Protein AF-A0A7Y8JFS3-F1 (afdb_monomer)

pLDDT: mean 91.04, std 10.35, range [47.12, 98.62]

Mean predicted aligned error: 4.92 Å

Foldseek 3Di:
DDLFFAAQVRHQDAQADPQVVLVVVVVVQVPAAEDADELQLLLLVLCQNLRLVPPDQKADAPQQQLCLLQECAGPVRRRHNEHGWDWDAPVSLVVDDQQGKYFYAYPVRHTFKIWRWHHKAWDPPVSSQVSLVNYQFNDDYDDDHRIITTIGGIRTSHRDDDPPPVVQAAGLVRLSVVCVVLVFNAEEEEADQAQDDPVNVVVQVVVCVVVVGAYEYEYEQADDCVGCVVSVVRVVSVVVCVVVDDPSRYDHHYRNHHDGALGPSVQLSVLSSCSSSRHQEYDDWQDDDPVNPDDTPCSNVVSRPPDDVVVSCVSSNHD

Structure (mmCIF, N/CA/C/O backbone):
data_AF-A0A7Y8JFS3-F1
#
_entry.id   AF-A0A7Y8JFS3-F1
#
loop_
_atom_site.group_PDB
_atom_site.id
_atom_site.type_symbol
_atom_site.label_atom_id
_atom_site.label_alt_id
_atom_site.label_comp_id
_atom_site.label_asym_id
_atom_site.label_entity_id
_atom_site.label_seq_id
_atom_site.pdbx_PDB_ins_code
_atom_site.Cartn_x
_atom_site.Cartn_y
_atom_site.Cartn_z
_atom_site.occupancy
_atom_site.B_iso_or_equiv
_atom_site.auth_seq_id
_atom_site.auth_comp_id
_atom_site.auth_asym_id
_atom_site.auth_atom_id
_atom_site.pdbx_PDB_model_num
ATOM 1 N N . MET A 1 1 ? -0.484 -19.933 -16.535 1.00 47.12 1 MET A N 1
ATOM 2 C CA . MET A 1 1 ? -0.611 -18.589 -17.134 1.00 47.12 1 MET A CA 1
ATOM 3 C C . MET A 1 1 ? 0.076 -17.540 -16.250 1.00 47.12 1 MET A C 1
ATOM 5 O O . MET A 1 1 ? -0.383 -16.413 -16.216 1.00 47.12 1 MET A O 1
ATOM 9 N N . ASP A 1 2 ? 1.180 -17.873 -15.566 1.00 67.19 2 ASP A N 1
ATOM 10 C CA . ASP A 1 2 ? 1.727 -17.003 -14.513 1.00 67.19 2 ASP A CA 1
ATOM 11 C C . ASP A 1 2 ? 3.237 -16.814 -14.703 1.00 67.19 2 ASP A C 1
ATOM 13 O O . ASP A 1 2 ? 4.061 -17.506 -14.118 1.00 67.19 2 ASP A O 1
ATOM 17 N N . HIS A 1 3 ? 3.594 -15.951 -15.657 1.00 88.19 3 HIS A N 1
ATOM 18 C CA . HIS A 1 3 ? 4.988 -15.575 -15.933 1.00 88.19 3 HIS A CA 1
ATOM 19 C C . HIS A 1 3 ? 5.379 -14.246 -15.273 1.00 88.19 3 HIS A C 1
ATOM 21 O O . HIS A 1 3 ? 6.502 -13.780 -15.455 1.00 88.19 3 HIS A O 1
ATOM 27 N N . LEU A 1 4 ? 4.440 -13.626 -14.555 1.00 93.81 4 LEU A N 1
ATOM 28 C CA . LEU A 1 4 ? 4.686 -12.452 -13.732 1.00 93.81 4 LEU A CA 1
ATOM 29 C C . LEU A 1 4 ? 5.224 -12.885 -12.372 1.00 93.81 4 LEU A C 1
ATOM 31 O O . LEU A 1 4 ? 5.019 -14.013 -11.927 1.00 93.81 4 LEU A O 1
ATOM 35 N N . ILE A 1 5 ? 5.881 -11.957 -11.685 1.00 95.50 5 ILE A N 1
ATOM 36 C CA . ILE A 1 5 ? 6.328 -12.186 -10.316 1.00 95.50 5 ILE A CA 1
ATOM 37 C C . ILE A 1 5 ? 5.142 -12.511 -9.399 1.00 95.50 5 ILE A C 1
ATOM 39 O O . ILE A 1 5 ? 4.085 -11.874 -9.482 1.00 95.50 5 ILE A O 1
ATOM 43 N N . ALA A 1 6 ? 5.318 -13.482 -8.502 1.00 96.38 6 ALA A N 1
ATOM 44 C CA . ALA A 1 6 ? 4.312 -13.797 -7.495 1.00 96.38 6 ALA A CA 1
ATOM 45 C C . ALA A 1 6 ? 4.093 -12.586 -6.562 1.00 96.38 6 ALA A C 1
ATOM 47 O O . ALA A 1 6 ? 5.080 -11.943 -6.181 1.00 96.38 6 ALA A O 1
ATOM 48 N N . PRO A 1 7 ? 2.844 -12.272 -6.172 1.00 97.25 7 PRO A N 1
ATOM 49 C CA . PRO A 1 7 ? 2.547 -11.251 -5.168 1.00 97.25 7 PRO A CA 1
ATOM 50 C C . PRO A 1 7 ? 3.318 -11.471 -3.860 1.00 97.25 7 PRO A C 1
ATOM 52 O O . PRO A 1 7 ? 3.798 -12.575 -3.575 1.00 97.25 7 PRO A O 1
ATOM 55 N N . HIS A 1 8 ? 3.453 -10.417 -3.062 1.00 97.25 8 HIS A N 1
ATOM 56 C CA . HIS A 1 8 ? 4.051 -10.513 -1.734 1.00 97.25 8 HIS A CA 1
ATOM 57 C C . HIS A 1 8 ? 3.193 -11.415 -0.836 1.00 97.25 8 HIS A C 1
ATOM 59 O O . HIS A 1 8 ? 1.966 -11.356 -0.876 1.00 97.25 8 HIS A O 1
ATOM 65 N N . GLY A 1 9 ? 3.831 -12.325 -0.098 1.00 94.44 9 GLY A N 1
ATOM 66 C CA . GLY A 1 9 ? 3.139 -13.419 0.603 1.00 94.44 9 GLY A CA 1
ATOM 67 C C . GLY A 1 9 ? 2.624 -14.556 -0.301 1.00 94.44 9 GLY A C 1
ATOM 68 O O . GLY A 1 9 ? 1.960 -15.470 0.174 1.00 94.44 9 GLY A O 1
ATOM 69 N N . GLY A 1 10 ? 2.941 -14.539 -1.601 1.00 94.50 10 GLY A N 1
ATOM 70 C CA . GLY A 1 10 ? 2.718 -15.651 -2.535 1.00 94.50 10 GLY A CA 1
ATOM 71 C C . GLY A 1 10 ? 1.387 -15.624 -3.290 1.00 94.50 10 GLY A C 1
ATOM 72 O O . GLY A 1 10 ? 1.300 -16.207 -4.370 1.00 94.50 10 GLY A O 1
ATOM 73 N N . LYS A 1 11 ? 0.371 -14.913 -2.789 1.00 95.75 11 LYS A N 1
ATOM 74 C CA . LYS A 1 11 ? -0.938 -14.774 -3.441 1.00 95.75 11 LYS A CA 1
ATOM 75 C C . LYS A 1 11 ? -1.462 -13.348 -3.296 1.00 95.75 11 LYS A C 1
ATOM 77 O O . LYS A 1 11 ? -1.283 -12.725 -2.257 1.00 95.75 11 LYS A O 1
ATOM 82 N N . LEU A 1 12 ? -2.128 -12.855 -4.340 1.00 97.38 12 LEU A N 1
ATOM 83 C CA . LEU A 1 12 ? -2.826 -11.575 -4.292 1.00 97.38 12 LEU A CA 1
ATOM 84 C C . LEU A 1 12 ? -4.081 -11.729 -3.425 1.00 97.38 12 LEU A C 1
ATOM 86 O O . LEU A 1 12 ? -4.896 -12.624 -3.662 1.00 97.38 12 LEU A O 1
ATOM 90 N N . VAL A 1 13 ? -4.212 -10.867 -2.427 1.00 97.88 13 VAL A N 1
ATOM 91 C CA . VAL A 1 13 ? -5.346 -10.817 -1.509 1.00 97.88 13 VAL A CA 1
ATOM 92 C C . VAL A 1 13 ? -6.311 -9.747 -2.004 1.00 97.88 13 VAL A C 1
ATOM 94 O O . VAL A 1 13 ? -6.129 -8.571 -1.728 1.00 97.88 13 VAL A O 1
ATOM 97 N N . ASP A 1 14 ? -7.313 -10.159 -2.774 1.00 96.00 14 ASP A N 1
ATOM 98 C CA . ASP A 1 14 ? -8.448 -9.309 -3.141 1.00 96.00 14 ASP A CA 1
ATOM 99 C C . ASP A 1 14 ? -9.533 -9.465 -2.070 1.00 96.00 14 ASP A C 1
ATOM 101 O O . ASP A 1 14 ? -9.962 -10.589 -1.788 1.00 96.00 14 ASP A O 1
ATOM 105 N N . LEU A 1 15 ? -9.916 -8.359 -1.431 1.00 98.00 15 LEU A N 1
ATOM 106 C CA . LEU A 1 15 ? -10.899 -8.355 -0.343 1.00 98.00 15 LEU A CA 1
ATOM 107 C C . LEU A 1 15 ? -12.297 -7.963 -0.816 1.00 98.00 15 LEU A C 1
ATOM 109 O O . LEU A 1 15 ? -13.210 -7.926 0.010 1.00 98.00 15 LEU A O 1
ATOM 113 N N . ILE A 1 16 ? -12.488 -7.673 -2.107 1.00 97.81 16 ILE A N 1
ATOM 114 C CA . ILE A 1 16 ? -13.824 -7.439 -2.648 1.00 97.81 16 ILE A CA 1
ATOM 115 C C . ILE A 1 16 ? -14.608 -8.748 -2.616 1.00 97.81 16 ILE A C 1
ATOM 117 O O . ILE A 1 16 ? -14.240 -9.750 -3.235 1.00 97.81 16 ILE A O 1
ATOM 121 N N . VAL A 1 17 ? -15.715 -8.737 -1.878 1.00 97.81 17 VAL A N 1
ATOM 122 C CA . VAL A 1 17 ? -16.577 -9.908 -1.749 1.00 97.81 17 VAL A CA 1
ATOM 123 C C . VAL A 1 17 ? -17.487 -10.060 -2.976 1.00 97.81 17 VAL A C 1
ATOM 125 O O . VAL A 1 17 ? -17.794 -9.079 -3.659 1.00 97.81 17 VAL A O 1
ATOM 128 N N . PRO A 1 18 ? -17.977 -11.280 -3.261 1.00 97.38 18 PRO A N 1
ATOM 129 C CA . PRO A 1 18 ? -18.997 -11.500 -4.282 1.00 97.38 18 PRO A CA 1
ATOM 130 C C . PRO A 1 18 ? -20.262 -10.654 -4.062 1.00 97.38 18 PRO A C 1
ATOM 132 O O . PRO A 1 18 ? -20.616 -10.316 -2.931 1.00 97.38 18 PRO A O 1
ATOM 135 N N . ALA A 1 19 ? -20.973 -10.335 -5.147 1.00 96.56 19 ALA A N 1
ATOM 136 C CA . ALA A 1 19 ? -22.099 -9.396 -5.125 1.00 96.56 19 ALA A CA 1
ATOM 137 C C . ALA A 1 19 ? -23.230 -9.794 -4.154 1.00 96.56 19 ALA A C 1
ATOM 139 O O . ALA A 1 19 ? -23.823 -8.935 -3.509 1.00 96.56 19 ALA A O 1
ATOM 140 N N . ASP A 1 20 ? -23.513 -11.086 -4.004 1.00 97.44 20 ASP A N 1
ATOM 141 C CA . ASP A 1 20 ? -24.497 -11.611 -3.054 1.00 97.44 20 ASP A CA 1
ATOM 142 C C . ASP A 1 20 ? -24.085 -11.370 -1.592 1.00 97.44 20 ASP A C 1
ATOM 144 O O . ASP A 1 20 ? -24.908 -10.936 -0.779 1.00 97.44 20 ASP A O 1
ATOM 148 N N . ARG A 1 21 ? -22.800 -11.566 -1.262 1.00 97.62 21 ARG A N 1
ATOM 149 C CA . ARG A 1 21 ? -22.251 -11.228 0.060 1.00 97.62 21 ARG A CA 1
ATOM 150 C C . ARG A 1 21 ? -22.245 -9.718 0.291 1.00 97.62 21 ARG A C 1
ATOM 152 O O . ARG A 1 21 ? -22.604 -9.285 1.383 1.00 97.62 21 ARG A O 1
ATOM 159 N N . ALA A 1 22 ? -21.909 -8.924 -0.725 1.00 97.31 22 ALA A N 1
ATOM 160 C CA . ALA A 1 22 ? -21.922 -7.464 -0.648 1.00 97.31 22 ALA A CA 1
ATOM 161 C C . ALA A 1 22 ? -23.326 -6.929 -0.306 1.00 97.31 22 ALA A C 1
ATOM 163 O O . ALA A 1 22 ? -23.472 -6.096 0.586 1.00 97.31 22 ALA A O 1
ATOM 164 N N . GLU A 1 23 ? -24.376 -7.450 -0.949 1.00 97.00 23 GLU A N 1
ATOM 165 C CA . GLU A 1 23 ? -25.763 -7.075 -0.643 1.00 97.00 23 GLU A CA 1
ATOM 166 C C . GLU A 1 23 ? -26.206 -7.512 0.762 1.00 97.00 23 GLU A C 1
ATOM 168 O O . GLU A 1 23 ? -26.949 -6.788 1.430 1.00 97.00 23 GLU A O 1
ATOM 173 N N . ALA A 1 24 ? -25.738 -8.665 1.248 1.00 97.19 24 ALA A N 1
ATOM 174 C CA . ALA A 1 24 ? -25.985 -9.087 2.626 1.00 97.19 24 ALA A CA 1
ATOM 175 C C . ALA A 1 24 ? -25.322 -8.139 3.641 1.00 97.19 24 ALA A C 1
ATOM 177 O O . ALA A 1 24 ? -25.978 -7.711 4.590 1.00 97.19 24 ALA A O 1
ATOM 178 N N . LEU A 1 25 ? -24.065 -7.749 3.404 1.00 96.94 25 LEU A N 1
ATOM 179 C CA . LEU A 1 25 ? -23.335 -6.806 4.257 1.00 96.94 25 LEU A CA 1
ATOM 180 C C . LEU A 1 25 ? -23.993 -5.423 4.290 1.00 96.94 25 LEU A C 1
ATOM 182 O O . LEU A 1 25 ? -24.098 -4.828 5.359 1.00 96.94 25 LEU A O 1
ATOM 186 N N . LYS A 1 26 ? -24.499 -4.928 3.153 1.00 95.81 26 LYS A N 1
ATOM 187 C CA . LYS A 1 26 ? -25.249 -3.659 3.101 1.00 95.81 26 LYS A CA 1
ATOM 188 C C . LYS A 1 26 ? -26.508 -3.690 3.966 1.00 95.81 26 LYS A C 1
ATOM 190 O O . LYS A 1 26 ? -26.831 -2.685 4.590 1.00 95.81 26 LYS A O 1
ATOM 195 N N . LYS A 1 27 ? -27.217 -4.825 4.004 1.00 95.81 27 LYS A N 1
ATOM 196 C CA . LYS A 1 27 ? -28.405 -5.002 4.854 1.00 95.81 27 LYS A CA 1
ATOM 197 C C . LYS A 1 27 ? -28.039 -5.074 6.333 1.00 95.81 27 LYS A C 1
ATOM 199 O O . LYS A 1 27 ? -28.708 -4.461 7.151 1.00 95.81 27 LYS A O 1
ATOM 204 N N . GLU A 1 28 ? -26.973 -5.794 6.664 1.00 94.69 28 GLU A N 1
ATOM 205 C CA . GLU A 1 28 ? -26.469 -5.898 8.036 1.00 94.69 28 GLU A CA 1
ATOM 206 C C . GLU A 1 28 ? -26.011 -4.536 8.581 1.00 94.69 28 GLU A C 1
ATOM 208 O O . GLU A 1 28 ? -26.281 -4.190 9.726 1.00 94.69 28 GLU A O 1
ATOM 213 N N . ALA A 1 29 ? -25.388 -3.717 7.732 1.00 94.06 29 ALA A N 1
ATOM 214 C CA . ALA A 1 29 ? -24.856 -2.407 8.090 1.00 94.06 29 ALA A CA 1
ATOM 215 C C . ALA A 1 29 ? -25.900 -1.351 8.500 1.00 94.06 29 ALA A C 1
ATOM 217 O O . ALA A 1 29 ? -25.497 -0.275 8.943 1.00 94.06 29 ALA A O 1
ATOM 218 N N . PHE A 1 30 ? -27.207 -1.598 8.336 1.00 91.44 30 PHE A N 1
ATOM 219 C CA . PHE A 1 30 ? -28.245 -0.665 8.801 1.00 91.44 30 PHE A CA 1
ATOM 220 C C . PHE A 1 30 ? -28.317 -0.578 10.328 1.00 91.44 30 PHE A C 1
ATOM 222 O O . PHE A 1 30 ? -28.587 0.500 10.853 1.00 91.44 30 PHE A O 1
ATOM 229 N N . ASP A 1 31 ? -28.033 -1.683 11.018 1.00 91.56 31 ASP A N 1
ATOM 230 C CA . ASP A 1 31 ? -28.144 -1.788 12.477 1.00 91.56 31 ASP A CA 1
ATOM 231 C C . ASP A 1 31 ? -26.778 -1.708 13.184 1.00 91.56 31 ASP A C 1
ATOM 233 O O . ASP A 1 31 ? -26.686 -1.876 14.401 1.00 91.56 31 ASP A O 1
ATOM 237 N N . LEU A 1 32 ? -25.702 -1.464 12.427 1.00 93.06 32 LEU A N 1
ATOM 238 C CA . LEU A 1 32 ? -24.327 -1.449 12.922 1.00 93.06 32 LEU A CA 1
ATOM 239 C C . LEU A 1 32 ? -23.766 -0.026 13.039 1.00 93.06 32 LEU A C 1
ATOM 241 O O . LEU A 1 32 ? -24.143 0.862 12.267 1.00 93.06 32 LEU A O 1
ATOM 245 N N . PRO A 1 33 ? -22.812 0.206 13.963 1.00 92.94 33 PRO A N 1
ATOM 246 C CA . PRO A 1 33 ? -22.049 1.445 13.978 1.00 92.94 33 PRO A CA 1
ATOM 247 C C . PRO A 1 33 ? -21.291 1.632 12.658 1.00 92.94 33 PRO A C 1
ATOM 249 O O . PRO A 1 33 ? -20.901 0.671 11.988 1.00 92.94 33 PRO A O 1
ATOM 252 N N . SER A 1 34 ? -21.043 2.891 12.297 1.00 94.38 34 SER A N 1
ATOM 253 C CA . SER A 1 34 ? -20.296 3.228 11.088 1.00 94.38 34 SER A CA 1
ATOM 254 C C . SER A 1 34 ? -19.215 4.267 11.335 1.00 94.38 34 SER A C 1
ATOM 256 O O . SER A 1 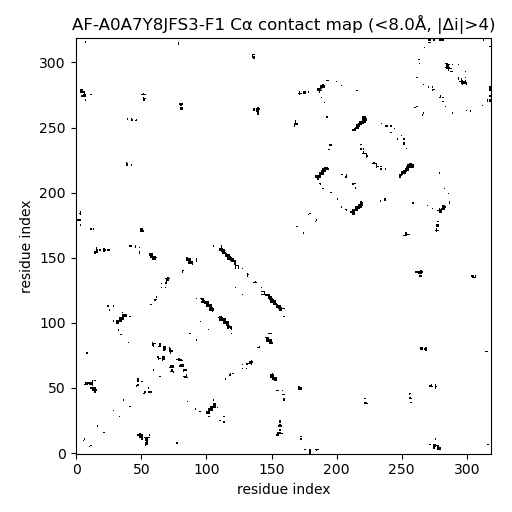34 ? -19.413 5.213 12.098 1.00 94.38 34 SER A O 1
ATOM 258 N N . ILE A 1 35 ? -18.108 4.130 10.611 1.00 96.12 35 ILE A N 1
ATOM 259 C CA . ILE A 1 35 ? -17.043 5.127 10.527 1.00 96.12 35 ILE A CA 1
ATOM 260 C C . ILE A 1 35 ? -17.101 5.757 9.136 1.00 96.12 35 ILE A C 1
ATOM 262 O O . ILE A 1 35 ? -17.010 5.055 8.128 1.00 96.12 35 ILE A O 1
ATOM 266 N N . SER A 1 36 ? -17.228 7.082 9.090 1.00 95.25 36 SER A N 1
ATOM 267 C CA . SER A 1 36 ? -16.995 7.863 7.874 1.00 95.25 36 SER A CA 1
ATOM 268 C C . SER A 1 36 ? -15.500 8.106 7.718 1.00 95.25 36 SER A C 1
ATOM 270 O O . SER A 1 36 ? -14.874 8.686 8.606 1.00 95.25 36 SER A O 1
ATOM 272 N N . LEU A 1 37 ? -14.952 7.640 6.604 1.00 95.31 37 LEU A N 1
ATOM 273 C CA . LEU A 1 37 ? -13.552 7.769 6.242 1.00 95.31 37 LEU A CA 1
ATOM 274 C C . LEU A 1 37 ? -13.293 9.128 5.600 1.00 95.31 37 LEU A C 1
ATOM 276 O O . LEU A 1 37 ? -14.092 9.613 4.794 1.00 95.31 37 LEU A O 1
ATOM 280 N N . ASP A 1 38 ? -12.141 9.713 5.911 1.00 92.19 38 ASP A N 1
ATOM 281 C CA . ASP A 1 38 ? -11.608 10.794 5.088 1.00 92.19 38 ASP A CA 1
ATOM 282 C C . ASP A 1 38 ? -11.036 10.258 3.758 1.00 92.19 38 ASP A C 1
ATOM 284 O O . ASP A 1 38 ? -10.933 9.050 3.520 1.00 92.19 38 ASP A O 1
ATOM 288 N N . TRP A 1 39 ? -10.655 11.169 2.862 1.00 90.31 39 TRP A N 1
ATOM 289 C CA . TRP A 1 39 ? -10.153 10.808 1.536 1.00 90.31 39 TRP A CA 1
ATOM 290 C C . TRP A 1 39 ? -8.825 10.029 1.574 1.00 90.31 39 TRP A C 1
ATOM 292 O O . TRP A 1 39 ? -8.569 9.226 0.677 1.00 90.31 39 TRP A O 1
ATOM 302 N N . GLN A 1 40 ? -7.978 10.236 2.592 1.00 91.19 40 GLN A N 1
ATOM 303 C CA . GLN A 1 40 ? -6.721 9.494 2.744 1.00 91.19 40 GLN A CA 1
ATOM 304 C C . GLN A 1 40 ? -7.019 8.062 3.171 1.00 91.19 40 GLN A C 1
ATOM 306 O O . GLN A 1 40 ? -6.518 7.114 2.569 1.00 91.19 40 GLN A O 1
ATOM 311 N N . GLN A 1 41 ? -7.884 7.907 4.170 1.00 94.75 41 GLN A N 1
ATOM 312 C CA . GLN A 1 41 ? -8.325 6.616 4.677 1.00 94.75 41 GLN A CA 1
ATOM 313 C C . GLN A 1 41 ? -9.068 5.807 3.612 1.00 94.75 41 GLN A C 1
ATOM 315 O O . GLN A 1 41 ? -8.849 4.601 3.512 1.00 94.75 41 GLN A O 1
ATOM 320 N N . ALA A 1 42 ? -9.889 6.457 2.782 1.00 94.94 42 ALA A N 1
ATOM 321 C CA . ALA A 1 42 ? -10.558 5.817 1.653 1.00 94.94 42 ALA A CA 1
ATOM 322 C C . ALA A 1 42 ? -9.559 5.305 0.59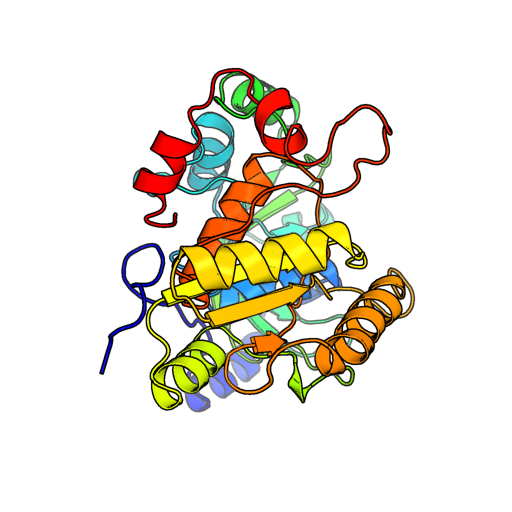9 1.00 94.94 42 ALA A C 1
ATOM 324 O O . ALA A 1 42 ? -9.692 4.173 0.137 1.00 94.94 42 ALA A O 1
ATOM 325 N N . GLY A 1 43 ? -8.523 6.086 0.263 1.00 94.69 43 GLY A N 1
ATOM 326 C CA . GLY A 1 43 ? -7.461 5.645 -0.651 1.00 94.69 43 GLY A CA 1
ATOM 327 C C . GLY A 1 43 ? -6.628 4.486 -0.087 1.00 94.69 43 GLY A C 1
ATOM 328 O O . GLY A 1 43 ? -6.287 3.548 -0.807 1.00 94.69 43 GLY A O 1
ATOM 329 N N . GLU A 1 44 ? -6.337 4.500 1.215 1.00 95.62 44 GLU A N 1
ATOM 330 C CA . GLU A 1 44 ? -5.669 3.384 1.900 1.00 95.62 44 GLU A CA 1
ATOM 331 C C . GLU A 1 44 ? -6.549 2.125 1.943 1.00 95.62 44 GLU A C 1
ATOM 333 O O . GLU A 1 44 ? -6.054 1.018 1.715 1.00 95.62 44 GLU A O 1
ATOM 338 N N . LEU A 1 45 ? -7.859 2.282 2.171 1.00 97.62 45 LEU A N 1
ATOM 339 C CA . LEU A 1 45 ? -8.822 1.184 2.093 1.00 97.62 45 LEU A CA 1
ATOM 340 C C . LEU A 1 45 ? -8.878 0.601 0.675 1.00 97.62 45 LEU A C 1
ATOM 342 O O . LEU A 1 45 ? -8.907 -0.615 0.524 1.00 97.62 45 LEU A O 1
ATOM 346 N N . GLU A 1 46 ? -8.841 1.433 -0.366 1.00 97.19 46 GLU A N 1
ATOM 347 C CA . GLU A 1 46 ? -8.803 0.979 -1.762 1.00 97.19 46 GLU A CA 1
ATOM 348 C C . GLU A 1 46 ? -7.551 0.146 -2.065 1.00 97.19 46 GLU A C 1
ATOM 350 O O . GLU A 1 46 ? -7.645 -0.925 -2.670 1.00 97.19 46 GLU A O 1
ATOM 355 N N . MET A 1 47 ? -6.381 0.586 -1.589 1.00 97.62 47 MET A N 1
ATOM 356 C CA . MET A 1 47 ? -5.131 -0.173 -1.716 1.00 97.62 47 MET A CA 1
ATOM 357 C C . MET A 1 47 ? -5.204 -1.530 -1.011 1.00 97.62 47 MET A C 1
ATOM 359 O O . MET A 1 47 ? -4.707 -2.533 -1.535 1.00 97.62 47 MET A O 1
ATOM 363 N N . LEU A 1 48 ? -5.829 -1.570 0.166 1.00 97.94 48 LEU A N 1
ATOM 364 C CA . LEU A 1 48 ? -6.027 -2.793 0.930 1.00 97.94 48 LEU A CA 1
ATOM 365 C C . LEU A 1 48 ? -7.008 -3.738 0.222 1.00 97.94 48 LEU A C 1
ATOM 367 O O . LEU A 1 48 ? -6.674 -4.896 -0.013 1.00 97.94 48 LEU A O 1
ATOM 371 N N . MET A 1 49 ? -8.178 -3.234 -0.180 1.00 98.06 49 MET A N 1
ATOM 372 C CA . MET A 1 49 ? -9.223 -4.035 -0.818 1.00 98.06 49 MET A CA 1
ATOM 373 C C . MET A 1 49 ? -8.793 -4.587 -2.175 1.00 98.06 49 MET A C 1
ATOM 375 O O . MET A 1 49 ? -9.068 -5.745 -2.469 1.00 98.06 49 MET A O 1
ATOM 379 N N . GLY A 1 50 ? -8.080 -3.793 -2.981 1.00 96.81 50 GLY A N 1
ATOM 380 C CA . GLY A 1 50 ? -7.587 -4.213 -4.297 1.00 96.81 50 GLY A CA 1
ATOM 381 C C . GLY A 1 50 ? -6.362 -5.133 -4.251 1.00 96.81 50 G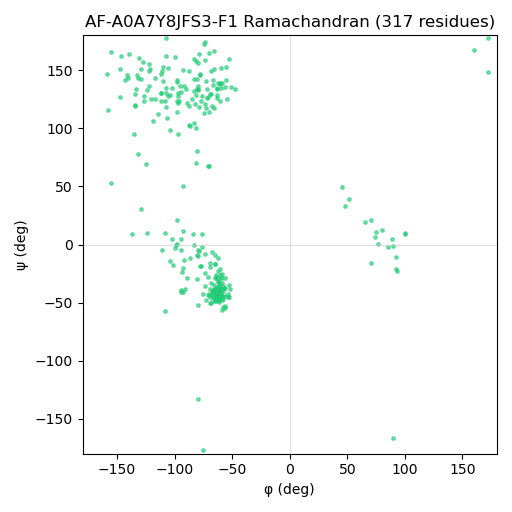LY A C 1
ATOM 382 O O . GLY A 1 50 ? -5.868 -5.552 -5.300 1.00 96.81 50 GLY A O 1
ATOM 383 N N . GLY A 1 51 ? -5.831 -5.423 -3.060 1.00 97.88 51 GLY A N 1
ATOM 384 C CA . GLY A 1 51 ? -4.685 -6.308 -2.864 1.00 97.88 51 GLY A CA 1
ATOM 385 C C . GLY A 1 51 ? -3.323 -5.678 -3.125 1.00 97.88 51 GLY A C 1
ATOM 386 O O . GLY A 1 51 ? -2.316 -6.393 -3.166 1.00 97.88 51 GLY A O 1
ATOM 387 N N . ALA A 1 52 ? -3.242 -4.351 -3.252 1.00 97.88 52 ALA A N 1
ATOM 388 C CA . ALA A 1 52 ? -1.963 -3.653 -3.374 1.00 97.88 52 ALA A CA 1
ATOM 389 C C . ALA A 1 52 ? -1.116 -3.821 -2.104 1.00 97.88 52 ALA A C 1
ATOM 391 O O . ALA A 1 52 ? 0.113 -3.835 -2.182 1.00 97.88 52 ALA A O 1
ATOM 392 N N . TYR A 1 53 ? -1.773 -4.042 -0.962 1.00 98.31 53 TYR A N 1
ATOM 393 C CA . TYR A 1 53 ? -1.152 -4.357 0.322 1.00 98.31 53 TYR A CA 1
ATOM 394 C C . TYR A 1 53 ? -1.119 -5.848 0.676 1.00 98.31 53 TYR A C 1
ATOM 396 O O . TYR A 1 53 ? -0.943 -6.190 1.841 1.00 98.31 53 TYR A O 1
ATOM 404 N N . SER A 1 54 ? -1.224 -6.754 -0.302 1.00 98.25 54 SER A N 1
ATOM 405 C CA . SER A 1 54 ? -1.002 -8.186 -0.040 1.00 98.25 54 SER A CA 1
ATOM 406 C C . SER A 1 54 ? 0.335 -8.398 0.696 1.00 98.25 54 SER A C 1
ATOM 408 O O . SER A 1 54 ? 1.333 -7.777 0.307 1.00 98.25 54 SER A O 1
ATOM 410 N N . PRO A 1 55 ? 0.379 -9.241 1.747 1.00 97.62 55 PRO A N 1
ATOM 411 C CA . PRO A 1 55 ? -0.638 -10.226 2.142 1.00 97.62 55 PRO A CA 1
ATOM 412 C C . PRO A 1 55 ? -1.680 -9.746 3.167 1.00 97.62 55 PRO A C 1
ATOM 414 O O . PRO A 1 55 ? -2.396 -10.576 3.724 1.00 97.62 55 PRO A O 1
ATOM 417 N N . LEU A 1 56 ? -1.769 -8.446 3.456 1.00 98.50 56 LEU A N 1
ATOM 418 C CA . LEU A 1 56 ? -2.708 -7.951 4.460 1.00 98.50 56 LEU A CA 1
ATOM 419 C C . LEU A 1 56 ? -4.160 -8.271 4.084 1.00 98.50 56 LEU A C 1
ATOM 421 O O . LEU A 1 56 ? -4.571 -8.100 2.940 1.00 98.50 56 LEU A O 1
ATOM 425 N N . THR A 1 57 ? -4.943 -8.694 5.078 1.00 98.06 57 THR A N 1
ATOM 426 C CA . THR A 1 57 ? -6.383 -8.981 4.939 1.00 98.06 57 THR A CA 1
ATOM 427 C C . THR A 1 57 ? -7.266 -7.940 5.632 1.00 98.06 57 THR A C 1
ATOM 429 O O . THR A 1 57 ? -8.449 -8.177 5.875 1.00 98.06 57 THR A O 1
ATOM 432 N N . GLY A 1 58 ? -6.674 -6.838 6.083 1.00 98.25 58 GLY A N 1
ATOM 433 C CA . GLY A 1 58 ? -7.287 -5.935 7.042 1.00 98.25 58 GLY A CA 1
ATOM 434 C C . GLY A 1 58 ? -6.323 -4.862 7.538 1.00 98.25 58 GLY A C 1
ATOM 435 O O . GLY A 1 58 ? -5.143 -4.862 7.177 1.00 98.25 58 GLY A O 1
ATOM 436 N N . TYR A 1 59 ? -6.831 -3.970 8.382 1.00 98.50 59 TYR A N 1
ATOM 437 C CA . TYR A 1 59 ? -5.998 -3.039 9.135 1.00 98.50 59 TYR A CA 1
ATOM 438 C C . TYR A 1 59 ? -5.254 -3.790 10.240 1.00 98.50 59 TYR A C 1
ATOM 440 O O . TYR A 1 59 ? -5.818 -4.677 10.886 1.00 98.50 59 TYR A O 1
ATOM 448 N N . LEU A 1 60 ? -3.991 -3.432 10.468 1.00 98.50 60 LEU A N 1
ATOM 449 C CA . LEU A 1 60 ? -3.148 -4.094 11.458 1.00 98.50 60 LEU A CA 1
ATOM 450 C C . LEU A 1 60 ? -3.713 -3.919 12.867 1.00 98.50 60 LEU A C 1
ATOM 452 O O . LEU A 1 60 ? -4.043 -2.803 13.271 1.00 98.50 60 LEU A O 1
ATOM 456 N N . GLY A 1 61 ? -3.759 -5.024 13.611 1.00 98.00 61 GLY A N 1
ATOM 457 C CA . GLY A 1 61 ? -3.964 -5.027 15.056 1.00 98.00 61 GLY A CA 1
ATOM 458 C C . GLY A 1 61 ? -2.723 -4.558 15.814 1.00 98.00 61 GLY A C 1
ATOM 459 O O . GLY A 1 61 ? -1.650 -4.353 15.236 1.00 98.00 61 GLY A O 1
ATOM 460 N N . LYS A 1 62 ? -2.847 -4.417 17.137 1.00 97.62 62 LYS A N 1
ATOM 461 C CA . LYS A 1 62 ? -1.794 -3.826 17.978 1.00 97.62 62 LYS A CA 1
ATOM 462 C C . LYS A 1 62 ? -0.465 -4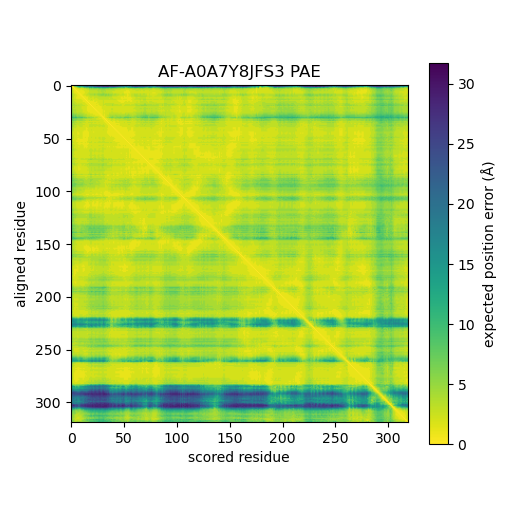.592 17.909 1.00 97.62 62 LYS A C 1
ATOM 464 O O . LYS A 1 62 ? 0.593 -3.971 17.840 1.00 97.62 62 LYS A O 1
ATOM 469 N N . ALA A 1 63 ? -0.511 -5.924 17.899 1.00 97.62 63 ALA A N 1
ATOM 470 C CA . ALA A 1 63 ? 0.693 -6.758 17.856 1.00 97.62 63 ALA A CA 1
ATOM 471 C C . ALA A 1 63 ? 1.489 -6.564 16.553 1.00 97.62 63 ALA A C 1
ATOM 473 O O . ALA A 1 63 ? 2.692 -6.299 16.597 1.00 97.62 63 ALA A O 1
ATOM 474 N N . ASP A 1 64 ? 0.811 -6.615 15.402 1.00 98.38 64 ASP A N 1
ATOM 475 C CA . ASP A 1 64 ? 1.449 -6.375 14.106 1.00 98.38 64 ASP A CA 1
ATOM 476 C C . ASP A 1 64 ? 1.941 -4.936 13.978 1.00 98.38 64 ASP A C 1
ATOM 478 O O . ASP A 1 64 ? 3.035 -4.709 13.468 1.00 98.38 64 ASP A O 1
ATOM 482 N N . PHE A 1 65 ? 1.179 -3.966 14.489 1.00 98.06 65 PHE A N 1
ATOM 483 C CA . PHE A 1 65 ? 1.593 -2.568 14.528 1.00 98.06 65 PHE A CA 1
ATOM 484 C C . PHE A 1 65 ? 2.933 -2.403 15.261 1.00 98.06 65 PHE A C 1
ATOM 486 O O . PHE A 1 65 ? 3.892 -1.878 14.693 1.00 98.06 65 PHE A O 1
ATOM 493 N N . GLU A 1 66 ? 3.033 -2.894 16.500 1.00 97.56 66 GLU A N 1
ATOM 494 C CA . GLU A 1 66 ? 4.255 -2.796 17.306 1.00 97.56 66 GLU A CA 1
ATOM 495 C C . GLU A 1 66 ? 5.426 -3.576 16.685 1.00 97.56 66 GLU A C 1
ATOM 497 O O . GLU A 1 66 ? 6.562 -3.089 16.687 1.00 97.56 66 GLU A O 1
ATOM 502 N N . SER A 1 67 ? 5.160 -4.754 16.107 1.00 97.69 67 SER A N 1
ATOM 503 C CA . SER A 1 67 ? 6.165 -5.545 15.388 1.00 97.69 67 SER A CA 1
ATOM 504 C C . SER A 1 67 ? 6.716 -4.780 14.182 1.00 97.69 67 SER A C 1
ATOM 506 O O . SER A 1 67 ? 7.931 -4.658 14.013 1.00 97.69 67 SER A O 1
ATOM 508 N N . VAL A 1 68 ? 5.845 -4.158 13.384 1.00 97.56 68 VAL A N 1
ATOM 509 C CA . VAL A 1 68 ? 6.258 -3.376 12.214 1.00 97.56 68 VAL A CA 1
ATOM 510 C C . VAL A 1 68 ? 7.077 -2.155 12.628 1.00 97.56 68 VAL A C 1
ATOM 512 O O . VAL A 1 68 ? 8.096 -1.854 11.992 1.00 97.56 68 VAL A O 1
ATOM 515 N N . LEU A 1 69 ? 6.691 -1.465 13.706 1.00 96.69 69 LEU A N 1
ATOM 516 C CA . LEU A 1 69 ? 7.486 -0.359 14.241 1.00 96.69 69 LEU A CA 1
ATOM 517 C C . LEU A 1 69 ? 8.890 -0.823 14.623 1.00 96.69 69 LEU A C 1
ATOM 519 O O . LEU A 1 69 ? 9.854 -0.187 14.204 1.00 96.69 69 LEU A O 1
ATOM 523 N N . LYS A 1 70 ? 9.001 -1.937 15.351 1.00 95.81 70 LYS A N 1
ATOM 524 C CA . LYS A 1 70 ? 10.256 -2.446 15.916 1.00 95.81 70 LYS A CA 1
ATOM 525 C C . LYS A 1 70 ? 11.186 -3.101 14.896 1.00 95.81 70 LYS A C 1
ATOM 527 O O . LYS A 1 70 ? 12.395 -2.923 14.986 1.00 95.81 70 LYS A O 1
ATOM 532 N N . SER A 1 71 ? 10.658 -3.908 13.979 1.00 93.94 71 SER A N 1
ATOM 533 C CA . SER A 1 71 ? 11.466 -4.821 13.156 1.00 93.94 71 SER A CA 1
ATOM 534 C C . SER A 1 71 ? 11.074 -4.871 11.683 1.00 93.94 71 SER A C 1
ATOM 536 O O . SER A 1 71 ? 11.591 -5.727 10.968 1.00 93.94 71 SER A O 1
ATOM 538 N N . MET A 1 72 ? 10.188 -3.983 11.212 1.00 95.06 72 MET A N 1
ATOM 539 C CA . MET A 1 72 ? 9.702 -3.967 9.820 1.00 95.06 72 MET A CA 1
ATOM 540 C C . MET A 1 72 ? 9.187 -5.336 9.352 1.00 95.06 72 MET A C 1
ATOM 542 O O . MET A 1 72 ? 9.432 -5.779 8.229 1.00 95.06 72 MET A O 1
ATOM 546 N N . THR A 1 73 ? 8.496 -6.026 10.250 1.00 96.38 73 THR A N 1
ATOM 547 C CA . THR A 1 73 ? 7.918 -7.349 10.029 1.00 96.38 73 THR A CA 1
ATOM 548 C C . THR A 1 73 ? 6.559 -7.419 10.707 1.00 96.38 73 THR A C 1
ATOM 550 O O . THR A 1 73 ? 6.368 -6.831 11.772 1.00 96.38 73 THR A O 1
ATOM 553 N N . LEU A 1 74 ? 5.618 -8.145 10.109 1.00 97.62 74 LEU A N 1
ATOM 554 C CA . LEU A 1 74 ? 4.408 -8.592 10.796 1.00 97.62 74 LEU A CA 1
ATOM 555 C C . LEU A 1 74 ? 4.780 -9.596 11.899 1.00 97.62 74 LEU A C 1
ATOM 557 O O . LEU A 1 74 ? 5.895 -10.124 11.923 1.00 97.62 74 LEU A O 1
ATOM 561 N N . SER A 1 75 ? 3.842 -9.894 12.796 1.00 95.81 75 SER A N 1
ATOM 562 C CA . SER A 1 75 ? 4.056 -10.821 13.919 1.00 95.81 75 SER A CA 1
ATOM 563 C C . SER A 1 75 ? 4.381 -12.251 13.470 1.00 95.81 75 SER A C 1
ATOM 565 O O . SER A 1 75 ? 4.991 -13.007 14.223 1.00 95.81 75 SER A O 1
ATOM 567 N N . ASP A 1 76 ? 4.002 -12.628 12.246 1.00 95.00 76 ASP A N 1
ATOM 568 C CA . ASP A 1 76 ? 4.331 -13.921 11.630 1.00 95.00 76 ASP A CA 1
ATOM 569 C C . ASP A 1 76 ? 5.726 -13.954 10.966 1.00 95.00 76 ASP A C 1
ATOM 571 O O . ASP A 1 76 ? 6.146 -14.987 10.443 1.00 95.00 76 ASP A O 1
ATOM 575 N N . GLY A 1 77 ? 6.459 -12.836 11.003 1.00 95.12 77 GLY A N 1
ATOM 576 C CA . GLY A 1 77 ? 7.786 -12.677 10.412 1.00 95.12 77 GLY A CA 1
ATOM 577 C C . GLY A 1 77 ? 7.788 -12.192 8.960 1.00 95.12 77 GLY A C 1
ATOM 578 O O . GLY A 1 77 ? 8.865 -11.971 8.400 1.00 95.12 77 GLY A O 1
ATOM 579 N N . THR A 1 78 ? 6.626 -11.984 8.338 1.00 95.94 78 THR A N 1
ATOM 580 C CA . THR A 1 78 ? 6.533 -11.439 6.978 1.00 95.94 78 THR A CA 1
ATOM 581 C C . THR A 1 78 ? 7.091 -10.019 6.927 1.00 95.94 78 THR A C 1
ATOM 583 O O . THR A 1 78 ? 6.678 -9.158 7.699 1.00 95.94 78 THR A O 1
ATOM 586 N N . ALA A 1 79 ? 8.003 -9.738 5.990 1.00 96.00 79 ALA A N 1
ATOM 587 C CA . ALA A 1 79 ? 8.578 -8.404 5.809 1.00 96.00 79 ALA A CA 1
ATOM 588 C C . ALA A 1 79 ? 7.496 -7.362 5.473 1.00 96.00 79 ALA A C 1
ATOM 590 O O . ALA A 1 79 ? 6.763 -7.515 4.491 1.00 96.00 79 ALA A O 1
ATOM 591 N N . TRP A 1 80 ? 7.406 -6.306 6.283 1.00 96.81 80 TRP A N 1
ATOM 592 C CA . TRP A 1 80 ? 6.409 -5.248 6.148 1.00 96.81 80 TRP A CA 1
ATOM 593 C C . TRP A 1 80 ? 6.875 -3.944 6.827 1.00 96.81 80 TRP A C 1
ATOM 595 O O . TRP A 1 80 ? 7.044 -3.918 8.044 1.00 96.81 80 TRP A O 1
ATOM 605 N N . PRO A 1 81 ? 7.096 -2.842 6.087 1.00 94.50 81 PRO A N 1
ATOM 606 C CA . PRO A 1 81 ? 7.856 -1.705 6.609 1.00 94.50 81 PRO A CA 1
ATOM 607 C C . PRO A 1 81 ? 7.028 -0.601 7.280 1.00 94.50 81 PRO A C 1
ATOM 609 O O . PRO A 1 81 ? 7.606 0.173 8.039 1.00 94.50 81 PRO A O 1
ATOM 612 N N . ILE A 1 82 ? 5.720 -0.474 7.026 1.00 95.56 82 ILE A N 1
ATOM 613 C CA . ILE A 1 82 ? 4.892 0.642 7.539 1.00 95.56 82 ILE A CA 1
ATOM 614 C C . ILE A 1 82 ? 3.575 0.113 8.092 1.00 95.56 82 ILE A C 1
ATOM 616 O O . ILE A 1 82 ? 2.894 -0.618 7.377 1.00 95.56 82 ILE A O 1
ATOM 620 N N . PRO A 1 83 ? 3.163 0.481 9.316 1.00 96.19 83 PRO A N 1
ATOM 621 C CA . PRO A 1 83 ? 1.896 0.004 9.837 1.00 96.19 83 PRO A CA 1
ATOM 622 C C . PRO A 1 83 ? 0.717 0.613 9.066 1.00 96.19 83 PRO A C 1
ATOM 624 O O . PRO A 1 83 ? 0.638 1.830 8.903 1.00 96.19 83 PRO A O 1
ATOM 627 N N . ILE A 1 84 ? -0.204 -0.238 8.607 1.00 96.38 84 ILE A N 1
ATOM 628 C CA . ILE A 1 84 ? -1.450 0.179 7.951 1.00 96.38 84 ILE A CA 1
ATOM 629 C C . ILE A 1 84 ? -2.589 -0.000 8.954 1.00 96.38 84 ILE A C 1
ATOM 631 O O . ILE A 1 84 ? -3.082 -1.109 9.145 1.00 96.38 84 ILE A O 1
ATOM 635 N N . SER A 1 85 ? -2.992 1.082 9.616 1.00 93.19 85 SER A N 1
ATOM 636 C CA . SER A 1 85 ? -4.029 1.076 10.658 1.00 93.19 85 SER A CA 1
ATOM 637 C C . SER A 1 85 ? -5.086 2.139 10.380 1.00 93.19 85 SER A C 1
ATOM 639 O O . SER A 1 85 ? -4.782 3.176 9.789 1.00 93.19 85 SER A O 1
ATOM 641 N N . LEU A 1 86 ? -6.320 1.894 10.825 1.00 96.88 86 LEU A N 1
ATOM 642 C CA . LEU A 1 86 ? -7.400 2.870 10.736 1.00 96.88 86 LEU A CA 1
ATOM 643 C C . LEU A 1 86 ? -7.367 3.776 11.969 1.00 96.88 86 LEU A C 1
ATOM 645 O O . LEU A 1 86 ? -7.507 3.293 13.090 1.00 96.88 86 LEU A O 1
ATOM 649 N N . SER A 1 87 ? -7.181 5.079 11.763 1.00 95.50 87 SER A N 1
ATOM 650 C CA . SER A 1 87 ? -7.223 6.072 12.840 1.00 95.50 87 SER A CA 1
ATOM 651 C C . SER A 1 87 ? -8.642 6.604 13.027 1.00 95.50 87 SER A C 1
ATOM 653 O O . SER A 1 87 ? -9.311 6.962 12.061 1.00 95.50 87 SER A O 1
ATOM 655 N N . VAL A 1 88 ? -9.106 6.682 14.267 1.00 95.44 88 VAL A N 1
ATOM 656 C CA . VAL A 1 88 ? -10.409 7.238 14.637 1.00 95.44 88 VAL A CA 1
ATOM 657 C C . VAL A 1 88 ? -10.244 8.227 15.786 1.00 95.44 88 VAL A C 1
ATOM 659 O O . VAL A 1 88 ? -9.239 8.229 16.503 1.00 95.44 88 VAL A O 1
ATOM 662 N N . ASN A 1 89 ? -11.236 9.093 15.976 1.00 93.50 89 ASN A N 1
ATOM 663 C CA . ASN A 1 89 ? -11.248 9.970 17.144 1.00 93.50 89 ASN A CA 1
ATOM 664 C C . ASN A 1 89 ? -11.729 9.223 18.403 1.00 93.50 89 ASN A C 1
ATOM 666 O O . ASN A 1 89 ? -12.362 8.171 18.325 1.00 93.50 89 ASN A O 1
ATOM 670 N N . GLU A 1 90 ? -11.470 9.802 19.576 1.00 93.94 90 GLU A N 1
ATOM 671 C CA . GLU A 1 90 ? -11.837 9.217 20.874 1.00 93.94 90 GLU A CA 1
ATOM 672 C C . GLU A 1 90 ? -13.338 8.902 20.996 1.00 93.94 90 GLU A C 1
ATOM 674 O O . GLU A 1 90 ? -13.712 7.868 21.545 1.00 93.94 90 GLU A O 1
ATOM 679 N N . LYS A 1 91 ? -14.214 9.751 20.439 1.00 92.44 91 LYS A N 1
ATOM 680 C CA . LYS A 1 91 ? -15.668 9.530 20.492 1.00 92.44 91 LYS A CA 1
ATOM 681 C C . LYS A 1 91 ? -16.082 8.285 19.711 1.00 92.44 91 LYS A C 1
ATOM 683 O O . LYS A 1 91 ? -16.950 7.554 20.173 1.00 92.44 91 LYS A O 1
ATOM 688 N N . GLN A 1 92 ? -15.478 8.060 18.546 1.00 92.62 92 GLN A N 1
ATOM 689 C CA . GLN A 1 92 ? -15.696 6.856 17.744 1.00 92.62 92 GLN A CA 1
ATOM 690 C C . GLN A 1 92 ? -15.103 5.628 18.437 1.00 92.62 92 GLN A C 1
ATOM 692 O O . GLN A 1 92 ? -15.782 4.614 18.554 1.00 92.62 92 GLN A O 1
ATOM 697 N N . ALA A 1 93 ? -13.877 5.731 18.958 1.00 94.44 93 ALA A N 1
ATOM 698 C CA . ALA A 1 93 ? -13.227 4.635 19.674 1.00 94.44 93 ALA A CA 1
ATOM 699 C C . ALA A 1 93 ? -14.035 4.168 20.894 1.00 94.44 93 ALA A C 1
ATOM 701 O O . ALA A 1 93 ? -14.148 2.973 21.133 1.00 94.44 93 ALA A O 1
ATOM 702 N N . ALA A 1 94 ? -14.663 5.091 21.627 1.00 94.19 94 ALA A N 1
ATOM 703 C CA . ALA A 1 94 ? -15.507 4.763 22.777 1.00 94.19 94 ALA A CA 1
ATOM 704 C C . ALA A 1 94 ? -16.780 3.967 22.418 1.00 94.19 94 ALA A C 1
ATOM 706 O O . ALA A 1 94 ? -17.411 3.396 23.307 1.00 94.19 94 ALA A O 1
ATOM 707 N N . GLN A 1 95 ? -17.178 3.943 21.142 1.00 93.19 95 GLN A N 1
ATOM 708 C CA . GLN A 1 95 ? -18.374 3.248 20.652 1.00 93.19 95 GLN A CA 1
ATOM 709 C C . GLN A 1 95 ? -18.065 1.892 20.009 1.00 93.19 95 GLN A C 1
ATOM 711 O O . GLN A 1 95 ? -18.994 1.198 19.604 1.00 93.19 95 GLN A O 1
ATOM 716 N N . ILE A 1 96 ? -16.787 1.526 19.899 1.00 95.38 96 ILE A N 1
ATOM 717 C CA . ILE A 1 96 ? -16.330 0.335 19.186 1.00 95.38 96 ILE A CA 1
ATOM 718 C C . ILE A 1 96 ? -15.503 -0.517 20.143 1.00 95.38 96 ILE A C 1
ATOM 720 O O . ILE A 1 96 ? -14.602 -0.021 20.818 1.00 95.38 96 ILE A O 1
ATOM 724 N N . LYS A 1 97 ? -15.770 -1.819 20.177 1.00 95.94 97 LYS A N 1
ATOM 725 C CA . LYS A 1 97 ? -14.978 -2.793 20.939 1.00 95.94 97 LYS A CA 1
ATOM 726 C C . LYS A 1 97 ? -14.527 -3.957 20.050 1.00 95.94 97 LYS A C 1
ATOM 728 O O . LYS A 1 97 ? -15.169 -4.258 19.044 1.00 95.94 97 LYS A O 1
ATOM 733 N N . PRO A 1 98 ? -13.445 -4.658 20.432 1.00 97.69 98 PRO A N 1
ATOM 734 C CA . PRO A 1 98 ? -13.104 -5.947 19.841 1.00 97.69 98 PRO A CA 1
ATOM 735 C C . PRO A 1 98 ? -14.308 -6.896 19.774 1.00 97.69 98 PRO A C 1
ATOM 737 O O . PRO A 1 98 ? -15.036 -7.056 20.757 1.00 97.69 98 PRO A O 1
ATOM 740 N N . GLY A 1 99 ? -14.498 -7.530 18.617 1.00 97.25 99 GLY A N 1
ATOM 741 C CA . GLY A 1 99 ? -15.636 -8.401 18.315 1.00 97.25 99 GLY A CA 1
ATOM 742 C C . GLY A 1 99 ? -16.825 -7.699 17.652 1.00 97.25 99 GLY A C 1
ATOM 743 O O . GLY A 1 99 ? -17.717 -8.391 17.162 1.00 97.25 99 GLY A O 1
ATOM 744 N N . ASP A 1 100 ? -16.843 -6.365 17.600 1.00 96.75 100 ASP A N 1
ATOM 745 C CA . ASP A 1 100 ? -17.855 -5.630 16.844 1.00 96.75 100 ASP A CA 1
ATOM 746 C C . ASP A 1 100 ? -17.608 -5.718 15.333 1.00 96.75 100 ASP A C 1
ATOM 748 O O . ASP A 1 100 ? -16.489 -5.938 14.858 1.00 96.75 100 ASP A O 1
ATOM 752 N N . ARG A 1 101 ? -18.678 -5.469 14.577 1.00 97.69 101 ARG A N 1
ATOM 753 C CA . ARG A 1 101 ? -18.626 -5.224 13.137 1.00 97.69 101 ARG A CA 1
ATOM 754 C C . ARG A 1 101 ? -18.988 -3.773 12.868 1.00 97.69 101 ARG A C 1
ATOM 756 O O . ARG A 1 101 ? -19.990 -3.283 13.388 1.00 97.69 101 ARG A O 1
ATOM 763 N N . VAL A 1 102 ? -18.172 -3.090 12.075 1.00 97.69 102 VAL A N 1
ATOM 764 C CA . VAL A 1 102 ? -18.314 -1.654 11.815 1.00 97.69 102 VAL A CA 1
ATOM 765 C C . VAL A 1 102 ? -18.351 -1.401 10.315 1.00 97.69 102 VAL A C 1
ATOM 767 O O . VAL A 1 102 ? -17.460 -1.826 9.580 1.00 97.69 102 VAL A O 1
ATOM 770 N N . ALA A 1 103 ? -19.364 -0.672 9.850 1.00 97.88 103 ALA A N 1
ATOM 771 C CA . ALA A 1 103 ? -19.447 -0.272 8.452 1.00 97.88 103 ALA A CA 1
ATOM 772 C C . ALA A 1 103 ? -18.479 0.886 8.166 1.00 97.88 103 ALA A C 1
ATOM 774 O O . ALA A 1 103 ? -18.524 1.923 8.829 1.00 97.88 103 ALA A O 1
ATOM 775 N N . LEU A 1 104 ? -17.633 0.742 7.149 1.00 98.19 104 LEU A N 1
ATOM 776 C CA . LEU A 1 104 ? -16.765 1.809 6.659 1.00 98.19 104 LEU A CA 1
ATOM 777 C C . LEU A 1 104 ? -17.437 2.500 5.477 1.00 98.19 104 LEU A C 1
ATOM 779 O O . LEU A 1 104 ? -17.798 1.852 4.488 1.00 98.19 104 LEU A O 1
ATOM 783 N N . ARG A 1 105 ? -17.623 3.813 5.590 1.00 97.12 105 ARG A N 1
ATOM 784 C CA . ARG A 1 105 ? -18.314 4.641 4.600 1.00 97.12 105 ARG A CA 1
ATOM 785 C C . ARG A 1 105 ? -17.401 5.743 4.091 1.00 97.12 105 ARG A C 1
ATOM 787 O O . ARG A 1 105 ? -16.531 6.195 4.826 1.00 97.12 105 ARG A O 1
ATOM 794 N N . ASP A 1 106 ? -17.603 6.188 2.862 1.00 93.81 106 ASP A N 1
ATOM 795 C CA . ASP A 1 106 ? -16.947 7.400 2.370 1.00 93.81 106 ASP A CA 1
ATOM 796 C C . ASP A 1 106 ? -17.589 8.681 2.943 1.00 93.81 106 ASP A C 1
ATOM 798 O O . ASP A 1 106 ? -18.509 8.638 3.770 1.00 93.81 106 ASP A O 1
ATOM 802 N N . GLY A 1 107 ? -17.090 9.837 2.496 1.00 87.19 107 GLY A N 1
ATOM 803 C CA . GLY A 1 107 ? -17.607 11.150 2.887 1.00 87.19 107 GLY A CA 1
ATOM 804 C C . GLY A 1 107 ? -19.041 11.437 2.423 1.00 87.19 107 GLY A C 1
ATOM 805 O O . GLY A 1 107 ? -19.682 12.325 2.981 1.00 87.19 107 GLY A O 1
ATOM 806 N N . GLU A 1 108 ? -19.567 10.682 1.453 1.00 88.56 108 GLU A N 1
ATOM 807 C CA . GLU A 1 108 ? -20.947 10.790 0.959 1.00 88.56 108 GLU A CA 1
ATOM 808 C C . GLU A 1 108 ? -21.896 9.792 1.653 1.00 88.56 108 GLU A C 1
ATOM 810 O O . GLU A 1 108 ? -23.112 9.827 1.455 1.00 88.56 108 GLU A O 1
ATOM 815 N N . GLY A 1 109 ? -21.358 8.920 2.512 1.00 91.62 109 GLY A N 1
ATOM 816 C CA . GLY A 1 109 ? -22.103 7.911 3.261 1.00 91.62 109 GLY A CA 1
ATOM 817 C C . GLY A 1 109 ? -22.259 6.574 2.532 1.00 91.62 109 GLY A C 1
ATOM 818 O O . GLY A 1 109 ? -22.925 5.668 3.054 1.00 91.62 109 GLY A O 1
ATOM 819 N N . PHE A 1 110 ? -21.640 6.407 1.362 1.00 94.19 110 PHE A N 1
ATOM 820 C CA . PHE A 1 110 ? -21.660 5.153 0.624 1.00 94.19 110 PHE A CA 1
ATOM 821 C C . PHE A 1 110 ? -20.796 4.106 1.332 1.00 94.19 110 PHE A C 1
ATOM 823 O O . PHE A 1 110 ? -19.684 4.384 1.774 1.00 94.19 110 PHE A O 1
ATOM 830 N N . MET A 1 111 ? -21.324 2.889 1.486 1.00 96.62 111 MET A N 1
ATOM 831 C CA . MET A 1 111 ? -20.627 1.820 2.200 1.00 96.62 111 MET A CA 1
ATOM 832 C C . MET A 1 111 ? -19.565 1.178 1.307 1.00 96.62 111 MET A C 1
ATOM 834 O O . MET A 1 111 ? -19.889 0.566 0.290 1.00 96.62 111 MET A O 1
ATOM 838 N N . LEU A 1 112 ? -18.311 1.276 1.742 1.00 98.06 112 LEU A N 1
ATOM 839 C CA . LEU A 1 112 ? -17.153 0.728 1.042 1.00 98.06 112 LEU A CA 1
ATOM 840 C C . LEU A 1 112 ? -16.786 -0.663 1.549 1.00 98.06 112 LEU A C 1
ATOM 842 O O . LEU A 1 112 ? -16.474 -1.545 0.754 1.00 98.06 112 LEU A O 1
ATOM 846 N N . ALA A 1 113 ? -16.844 -0.881 2.862 1.00 98.56 113 ALA A N 1
ATOM 847 C CA . ALA A 1 113 ? -16.422 -2.135 3.474 1.00 98.56 113 ALA A CA 1
ATOM 848 C C . ALA A 1 113 ? -17.107 -2.395 4.818 1.00 98.56 113 ALA A C 1
ATOM 850 O O . ALA A 1 113 ? -17.687 -1.496 5.428 1.00 98.56 113 ALA A O 1
ATOM 851 N N . MET A 1 114 ? -16.995 -3.633 5.288 1.00 98.44 114 MET A N 1
ATOM 852 C CA . MET A 1 114 ? -17.235 -4.024 6.672 1.00 98.44 114 MET A CA 1
ATOM 853 C C . MET A 1 114 ? -15.897 -4.332 7.351 1.00 98.44 114 MET A C 1
ATOM 855 O O . MET A 1 114 ? -15.057 -5.021 6.770 1.00 98.44 114 MET A O 1
ATOM 859 N N . LEU A 1 115 ? -15.712 -3.830 8.570 1.00 98.56 115 LEU A N 1
ATOM 860 C CA . LEU A 1 115 ? -14.559 -4.097 9.424 1.00 98.56 115 LEU A CA 1
ATOM 861 C C . LEU A 1 115 ? -14.969 -5.007 10.583 1.00 98.56 115 LEU A C 1
ATOM 863 O O . LEU A 1 115 ? -15.783 -4.613 11.417 1.00 98.56 115 LEU A O 1
ATOM 867 N N . ASP A 1 116 ? -14.365 -6.191 10.652 1.00 98.38 116 ASP A N 1
ATOM 868 C CA . ASP A 1 116 ? -14.455 -7.092 11.801 1.00 98.38 116 ASP A CA 1
ATOM 869 C C . ASP A 1 116 ? -13.354 -6.722 12.799 1.00 98.38 116 ASP A C 1
ATOM 871 O O . ASP A 1 116 ? -12.175 -7.023 12.580 1.00 98.38 116 ASP A O 1
ATOM 875 N N . VAL A 1 117 ? -13.728 -6.033 13.876 1.00 98.50 117 VAL A N 1
ATOM 876 C CA . VAL A 1 117 ? -12.781 -5.377 14.784 1.00 98.50 117 VAL A CA 1
ATOM 877 C C . VAL A 1 117 ? -12.060 -6.406 15.652 1.00 98.50 117 VAL A C 1
ATOM 879 O O . VAL A 1 117 ? -12.685 -7.117 16.441 1.00 98.50 117 VAL A O 1
ATOM 882 N N . SER A 1 118 ? -10.730 -6.451 15.556 1.00 98.06 118 SER A N 1
ATOM 883 C CA . SER A 1 118 ? -9.881 -7.264 16.437 1.00 98.06 118 SER A CA 1
ATOM 884 C C . SER A 1 118 ? -9.351 -6.464 17.620 1.00 98.06 118 SER A C 1
ATOM 886 O O . SER A 1 118 ? -9.297 -6.980 18.732 1.00 98.06 118 SER A O 1
ATOM 888 N N . ASP A 1 119 ? -8.986 -5.203 17.391 1.00 97.94 119 ASP A N 1
ATOM 889 C CA . ASP A 1 119 ? -8.287 -4.371 18.363 1.00 97.94 119 ASP A CA 1
ATOM 890 C C . ASP A 1 119 ? -8.763 -2.922 18.277 1.00 97.94 119 ASP A C 1
ATOM 892 O O . ASP A 1 119 ? -8.950 -2.382 17.187 1.00 97.94 119 ASP A O 1
ATOM 896 N N . VAL A 1 120 ? -8.886 -2.277 19.438 1.00 97.94 120 VAL A N 1
ATOM 897 C CA . VAL A 1 120 ? -9.091 -0.830 19.576 1.00 97.94 120 VAL A CA 1
ATOM 898 C C . VAL A 1 120 ? -8.146 -0.349 20.669 1.00 97.94 120 VAL A C 1
ATOM 900 O O . VAL A 1 120 ? -8.227 -0.825 21.803 1.00 97.94 120 VAL A O 1
ATOM 903 N N . TRP A 1 121 ? -7.219 0.552 20.349 1.00 97.94 121 TRP A N 1
ATOM 904 C CA . TRP A 1 121 ? -6.254 1.050 21.331 1.00 97.94 121 TRP A CA 1
ATOM 905 C C . TRP A 1 121 ? -5.864 2.500 21.075 1.00 97.94 121 TRP A C 1
ATOM 907 O O . TRP A 1 121 ? -5.848 2.973 19.941 1.00 97.94 121 TRP A O 1
ATOM 917 N N . GLN A 1 122 ? -5.518 3.207 22.145 1.00 97.38 122 GLN A N 1
ATOM 918 C CA . GLN A 1 122 ? -4.932 4.535 22.042 1.00 97.38 122 GLN A CA 1
ATOM 919 C C . GLN A 1 122 ? -3.444 4.423 21.705 1.00 97.38 122 GLN A C 1
ATOM 921 O O . GLN A 1 122 ? -2.729 3.602 22.289 1.00 97.38 122 GLN A O 1
ATOM 926 N N . LEU A 1 123 ? -2.970 5.250 20.774 1.00 96.62 123 LEU A N 1
ATOM 927 C CA . LEU A 1 123 ? -1.566 5.280 20.390 1.00 96.62 123 LEU A CA 1
ATOM 928 C C . LEU A 1 123 ? -0.706 5.868 21.518 1.00 96.62 123 LEU A C 1
ATOM 930 O O . LEU A 1 123 ? -0.769 7.065 21.804 1.00 96.62 123 LEU A O 1
ATOM 934 N N . ASP A 1 124 ? 0.155 5.039 22.107 1.00 96.25 124 ASP A N 1
ATOM 935 C CA . ASP A 1 124 ? 1.243 5.509 22.962 1.00 96.25 124 ASP A CA 1
ATOM 936 C C . ASP A 1 124 ? 2.410 5.965 22.077 1.00 96.25 124 ASP A C 1
ATOM 938 O O . ASP A 1 124 ? 3.183 5.159 21.546 1.00 96.25 124 ASP A O 1
ATOM 942 N N . VAL A 1 125 ? 2.520 7.281 21.887 1.00 95.88 125 VAL A N 1
ATOM 943 C CA . VAL A 1 125 ? 3.572 7.883 21.059 1.00 95.88 125 VAL A CA 1
ATOM 944 C C . VAL A 1 125 ? 4.957 7.641 21.659 1.00 95.88 125 VAL A C 1
ATOM 946 O O . VAL A 1 125 ? 5.887 7.364 20.908 1.00 95.88 125 VAL A O 1
ATOM 949 N N . ALA A 1 126 ? 5.113 7.690 22.985 1.00 96.00 126 ALA A N 1
ATOM 950 C CA . ALA A 1 126 ? 6.415 7.510 23.628 1.00 96.00 126 ALA A CA 1
ATOM 951 C C . ALA A 1 126 ? 6.919 6.070 23.458 1.00 96.00 126 ALA A C 1
ATOM 953 O O . ALA A 1 126 ? 8.071 5.849 23.073 1.00 96.00 126 ALA A O 1
ATOM 954 N N . GLN A 1 127 ? 6.037 5.087 23.662 1.00 95.88 127 GLN A N 1
ATOM 955 C CA . GLN A 1 127 ? 6.337 3.685 23.381 1.00 95.88 127 GLN A CA 1
ATOM 956 C C . GLN A 1 127 ? 6.656 3.484 21.893 1.00 95.88 127 GLN A C 1
ATOM 958 O O . GLN A 1 127 ? 7.659 2.852 21.560 1.00 95.88 127 GLN A O 1
ATOM 963 N N . SER A 1 128 ? 5.839 4.045 20.998 1.00 96.19 128 SER A N 1
ATOM 964 C CA . SER A 1 128 ? 6.000 3.896 19.546 1.00 96.19 128 SER A CA 1
ATOM 965 C C . SER A 1 128 ? 7.321 4.484 19.044 1.00 96.19 128 SER A C 1
ATOM 967 O O . SER A 1 128 ? 8.013 3.844 18.253 1.00 96.19 128 SER A O 1
ATOM 969 N N . VAL A 1 129 ? 7.723 5.654 19.551 1.00 95.69 129 VAL A N 1
ATOM 970 C CA . VAL A 1 129 ? 9.038 6.253 19.273 1.00 95.69 129 VAL A CA 1
ATOM 971 C C . VAL A 1 129 ? 10.159 5.348 19.784 1.00 95.69 129 VAL A C 1
ATOM 973 O O . VAL A 1 129 ? 11.078 5.049 19.028 1.00 95.69 129 VAL A O 1
ATOM 976 N N . SER A 1 130 ? 10.053 4.811 21.004 1.00 96.31 130 SER A N 1
ATOM 977 C CA . SER A 1 130 ? 11.061 3.879 21.538 1.00 96.31 130 SER A CA 1
ATOM 978 C C . SER A 1 130 ? 11.195 2.591 20.712 1.00 96.31 130 SER A C 1
ATOM 980 O O . SER A 1 130 ? 12.279 2.006 20.636 1.00 96.31 130 SER A O 1
ATOM 982 N N . LEU A 1 131 ? 10.107 2.112 20.098 1.00 95.75 131 LEU A N 1
ATOM 983 C CA . LEU A 1 131 ? 10.151 0.979 19.169 1.00 95.75 131 LEU A CA 1
ATOM 984 C C . LEU A 1 131 ? 10.830 1.364 17.850 1.00 95.75 131 LEU A C 1
ATOM 986 O O . LEU A 1 131 ? 11.668 0.605 17.366 1.00 95.75 131 LEU A O 1
ATOM 990 N N . LEU A 1 132 ? 10.507 2.538 17.300 1.00 93.38 132 LEU A N 1
ATOM 991 C CA . LEU A 1 132 ? 11.119 3.054 16.076 1.00 93.38 132 LEU A CA 1
ATOM 992 C C . LEU A 1 132 ? 12.625 3.280 16.234 1.00 93.38 132 LEU A C 1
ATOM 994 O O . LEU A 1 132 ? 13.375 2.893 15.348 1.00 93.38 132 LEU A O 1
ATOM 998 N N . GLU A 1 133 ? 13.088 3.820 17.360 1.00 91.56 133 GLU A N 1
ATOM 999 C CA . GLU A 1 133 ? 14.520 4.022 17.642 1.00 91.56 133 GLU A CA 1
ATOM 1000 C C . GLU A 1 133 ? 15.326 2.714 17.658 1.00 91.56 133 GLU A C 1
ATOM 1002 O O . GLU A 1 133 ? 16.524 2.715 17.386 1.00 91.56 133 GLU A O 1
ATOM 1007 N N . LYS A 1 134 ? 14.675 1.584 17.963 1.00 89.81 134 LYS A N 1
ATOM 1008 C CA . LYS A 1 134 ? 15.284 0.242 17.929 1.00 89.81 134 LYS A CA 1
ATOM 1009 C C . LYS A 1 134 ? 15.210 -0.407 16.548 1.00 89.81 134 LYS A C 1
ATOM 1011 O O . LYS A 1 134 ? 15.827 -1.451 16.339 1.00 89.81 134 LYS A O 1
ATOM 1016 N N . SER A 1 135 ? 14.430 0.168 15.639 1.00 89.81 135 SER A N 1
ATOM 1017 C CA . SER A 1 135 ? 14.273 -0.341 14.287 1.00 89.81 135 SER A CA 1
ATOM 1018 C C . SER A 1 135 ? 15.469 0.025 13.425 1.00 89.81 135 SER A C 1
ATOM 1020 O O . SER A 1 135 ? 15.994 1.131 13.541 1.00 89.81 135 SER A O 1
ATOM 1022 N N . PRO A 1 136 ? 15.855 -0.843 12.478 1.00 85.56 136 PRO A N 1
ATOM 1023 C CA . PRO A 1 136 ? 16.892 -0.499 11.514 1.00 85.56 136 PRO A CA 1
ATOM 1024 C C . PRO A 1 136 ? 16.462 0.605 10.523 1.00 85.56 136 PRO A C 1
ATOM 1026 O O . PRO A 1 136 ? 17.279 1.061 9.732 1.00 85.56 136 PRO A O 1
ATOM 1029 N N . ALA A 1 137 ? 15.196 1.042 10.546 1.00 85.69 137 ALA A N 1
ATOM 1030 C CA . ALA A 1 137 ? 14.744 2.263 9.881 1.00 85.69 137 ALA A CA 1
ATOM 1031 C C . ALA A 1 137 ? 13.827 3.067 10.831 1.00 85.69 137 ALA A C 1
ATOM 1033 O O . ALA A 1 137 ? 12.627 2.792 10.901 1.00 85.69 137 ALA A O 1
ATOM 1034 N N . PRO A 1 138 ? 14.342 4.053 11.584 1.00 85.44 138 PRO A N 1
ATOM 1035 C CA . PRO A 1 138 ? 13.557 4.758 12.606 1.00 85.44 138 PRO A CA 1
ATOM 1036 C C . PRO A 1 138 ? 12.582 5.808 12.046 1.00 85.44 138 PRO A C 1
ATOM 1038 O O . PRO A 1 138 ? 11.642 6.205 12.728 1.00 85.44 138 PRO A O 1
ATOM 1041 N N . LYS A 1 139 ? 12.774 6.263 10.802 1.00 86.31 139 LYS A N 1
ATOM 1042 C CA . LYS A 1 139 ? 11.963 7.316 10.161 1.00 86.31 139 LYS A CA 1
ATOM 1043 C C . LYS A 1 139 ? 10.902 6.735 9.221 1.00 86.31 139 LYS A C 1
ATOM 1045 O O . LYS A 1 139 ? 11.044 5.611 8.742 1.00 86.31 139 LYS A O 1
ATOM 1050 N N . GLY A 1 140 ? 9.887 7.537 8.887 1.00 82.31 140 GLY A N 1
ATOM 1051 C CA . GLY A 1 140 ? 8.893 7.201 7.854 1.00 82.31 140 GLY A CA 1
ATOM 1052 C C . GLY A 1 140 ? 7.557 6.665 8.360 1.00 82.31 140 GLY A C 1
ATOM 1053 O O . GLY A 1 140 ? 6.751 6.200 7.561 1.00 82.31 140 GLY A O 1
ATOM 1054 N N . VAL A 1 141 ? 7.324 6.709 9.672 1.00 88.81 141 VAL A N 1
ATOM 1055 C CA . VAL A 1 141 ? 6.014 6.436 10.269 1.00 88.81 141 VAL A CA 1
ATOM 1056 C C . VAL A 1 141 ? 5.537 7.702 10.965 1.00 88.81 141 VAL A C 1
ATOM 1058 O O . VAL A 1 141 ? 6.248 8.253 11.804 1.00 88.81 141 VAL A O 1
ATOM 1061 N N . GLU A 1 142 ? 4.347 8.165 10.603 1.00 88.31 142 GLU A N 1
ATOM 1062 C CA . GLU A 1 142 ? 3.705 9.306 11.247 1.00 88.31 142 GLU A CA 1
ATOM 1063 C C . GLU A 1 142 ? 2.944 8.836 12.490 1.00 88.31 142 GLU A C 1
ATOM 1065 O O . GLU A 1 142 ? 2.122 7.922 12.421 1.00 88.31 142 GLU A O 1
ATOM 1070 N N . LEU A 1 143 ? 3.244 9.446 13.638 1.00 90.38 143 LEU A N 1
ATOM 1071 C CA . LEU A 1 143 ? 2.618 9.138 14.920 1.00 90.38 143 LEU A CA 1
ATOM 1072 C C . LEU A 1 143 ? 1.823 10.357 15.385 1.00 90.38 143 LEU A C 1
ATOM 1074 O O . LEU A 1 143 ? 2.399 11.393 15.718 1.00 90.38 143 LEU A O 1
ATOM 1078 N N . VAL A 1 144 ? 0.498 10.229 15.416 1.00 89.88 144 VAL A N 1
ATOM 1079 C CA . VAL A 1 144 ? -0.404 11.318 15.807 1.00 89.88 144 VAL A CA 1
ATOM 1080 C C . VAL A 1 144 ? -0.792 11.155 17.274 1.00 89.88 144 VAL A C 1
ATOM 1082 O O . VAL A 1 144 ? -1.465 10.197 17.651 1.00 89.88 144 VAL A O 1
ATOM 1085 N N . SER A 1 145 ? -0.364 12.094 18.118 1.00 89.88 145 SER A N 1
ATOM 1086 C CA . SER A 1 145 ? -0.688 12.070 19.549 1.00 89.88 145 SER A CA 1
ATOM 1087 C C . SER A 1 145 ? -2.197 12.121 19.788 1.00 89.88 145 SER A C 1
ATOM 1089 O O . SER A 1 145 ? -2.905 12.911 19.166 1.00 89.88 145 SER A O 1
ATOM 1091 N N . GLY A 1 146 ? -2.686 11.273 20.695 1.00 89.31 146 GLY A N 1
ATOM 1092 C CA . GLY A 1 146 ? -4.109 11.168 21.020 1.00 89.31 146 GLY A CA 1
ATOM 1093 C C . GLY A 1 146 ? -4.952 10.406 19.991 1.00 89.31 146 GLY A C 1
ATOM 1094 O O . GLY A 1 146 ? -6.155 10.262 20.207 1.00 89.31 146 GLY A O 1
ATOM 1095 N N . ALA A 1 147 ? -4.355 9.895 18.908 1.00 93.75 147 ALA A N 1
ATOM 1096 C CA . ALA A 1 147 ? -5.061 9.052 17.952 1.00 93.75 147 ALA A CA 1
ATOM 1097 C C . ALA A 1 147 ? -5.462 7.709 18.577 1.00 93.75 147 ALA A C 1
ATOM 1099 O O . ALA A 1 147 ? -4.699 7.097 19.332 1.00 93.75 147 ALA A O 1
ATOM 1100 N N . TRP A 1 148 ? -6.652 7.238 18.216 1.00 97.44 148 TRP A N 1
ATOM 1101 C CA . TRP A 1 148 ? -7.093 5.877 18.486 1.00 97.44 148 TRP A CA 1
ATOM 1102 C C . TRP A 1 148 ? -6.980 5.060 17.211 1.00 97.44 148 TRP A C 1
ATOM 1104 O O . TRP A 1 148 ? -7.364 5.523 16.142 1.00 97.44 148 TRP A O 1
ATOM 1114 N N . LEU A 1 149 ? -6.443 3.853 17.321 1.00 97.88 149 LEU A N 1
ATOM 1115 C CA . LEU A 1 149 ? -6.256 2.948 16.201 1.00 97.88 149 LEU A CA 1
ATOM 1116 C C . LEU A 1 149 ? -7.217 1.771 16.318 1.00 97.88 149 LEU A C 1
ATOM 1118 O O . LEU A 1 149 ? -7.456 1.251 17.412 1.00 97.88 149 LEU A O 1
ATOM 1122 N N . VAL A 1 150 ? -7.751 1.361 15.172 1.00 98.19 150 VAL A N 1
ATOM 1123 C CA . VAL A 1 150 ? -8.629 0.203 15.029 1.00 98.19 150 VAL A CA 1
ATOM 1124 C C . VAL A 1 150 ? -7.988 -0.775 14.051 1.00 98.19 150 VAL A C 1
ATOM 1126 O O . VAL A 1 150 ? -7.640 -0.417 12.921 1.00 98.19 150 VAL A O 1
ATOM 1129 N N . GLY A 1 151 ? -7.819 -2.011 14.511 1.00 98.12 151 GLY A N 1
ATOM 1130 C CA . GLY A 1 151 ? -7.334 -3.140 13.726 1.00 98.12 151 GLY A CA 1
ATOM 1131 C C . GLY A 1 151 ? -8.453 -4.144 13.486 1.00 98.12 151 GLY A C 1
ATOM 1132 O O . GLY A 1 151 ? -9.393 -4.245 14.280 1.00 98.12 151 GLY A O 1
ATOM 1133 N N . GLY A 1 152 ? -8.370 -4.885 12.387 1.00 98.25 152 GLY A N 1
ATOM 1134 C CA . GLY A 1 152 ? -9.390 -5.872 12.062 1.00 98.25 152 GLY A CA 1
ATOM 1135 C C . GLY A 1 152 ? -9.413 -6.282 10.600 1.00 98.25 152 GLY A C 1
ATOM 1136 O O . GLY A 1 152 ? -8.795 -5.648 9.742 1.00 98.25 152 GLY A O 1
ATOM 1137 N N . LYS A 1 153 ? -10.142 -7.363 10.317 1.00 98.50 153 LYS A N 1
ATOM 1138 C CA . LYS A 1 153 ? -10.292 -7.901 8.959 1.00 98.50 153 LYS A CA 1
ATOM 1139 C C . LYS A 1 153 ? -11.298 -7.085 8.160 1.00 98.50 153 LYS A C 1
ATOM 1141 O O . LYS A 1 153 ? -12.271 -6.586 8.716 1.00 98.50 153 LYS A O 1
ATOM 1146 N N . ILE A 1 154 ? -11.060 -6.978 6.858 1.00 98.62 154 ILE A N 1
ATOM 1147 C CA . ILE A 1 154 ? -11.907 -6.215 5.945 1.00 98.62 154 ILE A CA 1
ATOM 1148 C C . ILE A 1 154 ? -12.635 -7.156 4.987 1.00 98.62 154 ILE A C 1
ATOM 1150 O O . ILE A 1 154 ? -12.013 -7.982 4.321 1.00 98.62 154 ILE A O 1
ATOM 1154 N N . GLU A 1 155 ? -13.949 -6.971 4.880 1.00 98.62 155 GLU A N 1
ATOM 1155 C CA . GLU A 1 155 ? -14.763 -7.450 3.762 1.00 98.62 155 GLU A CA 1
ATOM 1156 C C . GLU A 1 155 ? -15.149 -6.242 2.895 1.00 98.62 155 GLU A C 1
ATOM 1158 O O . GLU A 1 155 ? -15.947 -5.394 3.304 1.00 98.62 155 GLU A O 1
ATOM 1163 N N . GLY A 1 156 ? -14.568 -6.136 1.701 1.00 98.25 156 GLY A N 1
ATOM 1164 C CA . GLY A 1 156 ? -14.817 -5.035 0.777 1.00 98.25 156 GLY A CA 1
ATOM 1165 C C . GLY A 1 156 ? -16.149 -5.196 0.052 1.00 98.25 156 GLY A C 1
ATOM 1166 O O . GLY A 1 156 ? -16.377 -6.199 -0.616 1.00 98.25 156 GLY A O 1
ATOM 1167 N N . VAL A 1 157 ? -17.026 -4.200 0.163 1.00 98.00 157 VAL A N 1
ATOM 1168 C CA . VAL A 1 157 ? -18.366 -4.170 -0.448 1.00 98.00 157 VAL A CA 1
ATOM 1169 C C . VAL A 1 157 ? -18.332 -3.490 -1.815 1.00 98.00 157 VAL A C 1
ATOM 1171 O O . VAL A 1 157 ? -19.001 -3.934 -2.747 1.00 98.00 157 VAL A O 1
ATOM 1174 N N . SER A 1 158 ? -17.574 -2.401 -1.936 1.00 96.00 158 SER A N 1
ATOM 1175 C CA . SER A 1 158 ? -17.400 -1.655 -3.180 1.00 96.00 158 SER A CA 1
ATOM 1176 C C . SER A 1 158 ? -16.122 -0.829 -3.128 1.00 96.00 158 SER A C 1
ATOM 1178 O O . SER A 1 158 ? -15.769 -0.286 -2.083 1.00 96.00 158 SER A O 1
ATOM 1180 N N . MET A 1 159 ? -15.468 -0.666 -4.279 1.00 95.12 159 MET A N 1
ATOM 1181 C CA . MET A 1 159 ? -14.392 0.316 -4.414 1.00 95.12 159 MET A CA 1
ATOM 1182 C C . MET A 1 159 ? -14.940 1.746 -4.271 1.00 95.12 159 MET A C 1
ATOM 1184 O O . MET A 1 159 ? -16.101 1.978 -4.641 1.00 95.12 159 MET A O 1
ATOM 1188 N N . PRO A 1 160 ? -14.124 2.699 -3.778 1.00 92.75 160 PRO A N 1
ATOM 1189 C CA . PRO A 1 160 ? -14.452 4.118 -3.842 1.00 92.75 160 PRO A CA 1
ATOM 1190 C C . PRO A 1 160 ? -14.732 4.556 -5.280 1.00 92.75 160 PRO A C 1
ATOM 1192 O O . PRO A 1 160 ? -14.075 4.105 -6.223 1.00 92.75 160 PRO A O 1
ATOM 1195 N N . GLN A 1 161 ? -15.720 5.431 -5.458 1.00 89.62 161 GLN A N 1
ATOM 1196 C CA . GLN A 1 161 ? -16.033 5.970 -6.776 1.00 89.62 161 GLN A CA 1
ATOM 1197 C C . GLN A 1 161 ? -15.083 7.117 -7.110 1.00 89.62 161 GLN A C 1
ATOM 1199 O O . GLN A 1 161 ? -14.943 8.068 -6.347 1.00 89.62 161 GLN A O 1
ATOM 1204 N N . HIS A 1 162 ? -14.466 7.038 -8.287 1.00 89.44 162 HIS A N 1
ATOM 1205 C CA . HIS A 1 162 ? -13.621 8.096 -8.834 1.00 89.44 162 HIS A CA 1
ATOM 1206 C C . HIS A 1 162 ? -14.171 8.538 -10.185 1.00 89.44 162 HIS A C 1
ATOM 1208 O O . HIS A 1 162 ? -14.524 7.706 -11.025 1.00 89.44 162 HIS A O 1
ATOM 1214 N N . HIS A 1 163 ? -14.221 9.846 -10.417 1.00 88.88 163 HIS A N 1
ATOM 1215 C CA . HIS A 1 163 ? -14.684 10.422 -11.687 1.00 88.88 163 HIS A CA 1
ATOM 1216 C C . HIS A 1 163 ? -13.531 10.937 -12.557 1.00 88.88 163 HIS A C 1
ATOM 1218 O O . HIS A 1 163 ? -13.696 11.189 -13.751 1.00 88.88 163 HIS A O 1
ATOM 1224 N N . ASP A 1 164 ? -12.349 11.075 -11.972 1.00 90.56 164 ASP A N 1
ATOM 1225 C CA . ASP A 1 164 ? -11.122 11.524 -12.600 1.00 90.56 164 ASP A CA 1
ATOM 1226 C C . ASP A 1 164 ? -10.238 10.333 -12.998 1.00 90.56 164 ASP A C 1
ATOM 1228 O O . ASP A 1 164 ? -10.128 9.333 -12.288 1.00 90.56 164 ASP A O 1
ATOM 1232 N N . PHE A 1 165 ? -9.587 10.449 -14.160 1.00 93.25 165 PHE A N 1
ATOM 1233 C CA . PHE A 1 165 ? -8.576 9.499 -14.646 1.00 93.25 165 PHE A CA 1
ATOM 1234 C C . PHE A 1 165 ? -8.978 8.014 -14.567 1.00 93.25 165 PHE A C 1
ATOM 1236 O O . PHE A 1 165 ? -8.119 7.153 -14.388 1.00 93.25 165 PHE A O 1
ATOM 1243 N N . THR A 1 166 ? -10.262 7.692 -14.740 1.00 93.56 166 THR A N 1
ATOM 1244 C CA . THR A 1 166 ? -10.809 6.334 -14.554 1.00 93.56 166 THR A CA 1
ATOM 1245 C C . THR A 1 166 ? -10.063 5.262 -15.350 1.00 93.56 166 THR A C 1
ATOM 1247 O O . THR A 1 166 ? -9.835 4.170 -14.850 1.00 93.56 166 THR A O 1
ATOM 1250 N N . SER A 1 167 ? -9.579 5.589 -16.553 1.00 94.69 167 SER A N 1
ATOM 1251 C CA . SER A 1 167 ? -8.785 4.675 -17.386 1.00 94.69 167 SER A CA 1
ATOM 1252 C C . SER A 1 167 ? -7.379 4.366 -16.850 1.00 94.69 167 SER A C 1
ATOM 1254 O O . SER A 1 167 ? -6.722 3.465 -17.366 1.00 94.69 167 SER A O 1
ATOM 1256 N N . LEU A 1 168 ? -6.870 5.153 -15.897 1.00 96.00 168 LEU A N 1
ATOM 1257 C CA . LEU A 1 168 ? -5.548 4.983 -15.281 1.00 96.00 168 LEU A CA 1
ATOM 1258 C C . LEU A 1 168 ? -5.626 4.316 -13.900 1.00 96.00 168 LEU A C 1
ATOM 1260 O O . LEU A 1 168 ? -4.605 3.821 -13.420 1.00 96.00 168 LEU A O 1
ATOM 1264 N N . ARG A 1 169 ? -6.803 4.300 -13.263 1.00 94.31 169 ARG A N 1
ATOM 1265 C CA . ARG A 1 169 ? -7.050 3.706 -11.939 1.00 94.31 169 ARG A CA 1
ATOM 1266 C C . ARG A 1 169 ? -7.260 2.197 -12.064 1.00 94.31 169 ARG A C 1
ATOM 1268 O O . ARG A 1 169 ? -8.368 1.691 -11.946 1.00 94.31 169 ARG A O 1
ATOM 1275 N N . LEU A 1 170 ? -6.180 1.490 -12.374 1.00 95.12 170 LEU A N 1
ATOM 1276 C CA . LEU A 1 170 ? -6.181 0.041 -12.556 1.00 95.12 170 LEU A CA 1
ATOM 1277 C C . LEU A 1 170 ? -5.731 -0.621 -11.257 1.00 95.12 170 LEU A C 1
ATOM 1279 O O . LEU A 1 170 ? -4.618 -0.361 -10.815 1.00 95.12 170 LEU A O 1
ATOM 1283 N N . GLY A 1 171 ? -6.551 -1.495 -10.672 1.00 95.50 171 GLY A N 1
ATOM 1284 C CA . GLY A 1 171 ? -6.147 -2.282 -9.503 1.00 95.50 171 GLY A CA 1
ATOM 1285 C C . GLY A 1 171 ? -5.101 -3.359 -9.846 1.00 95.50 171 GLY A C 1
ATOM 1286 O O . GLY A 1 171 ? -4.937 -3.711 -11.019 1.00 95.50 171 GLY A O 1
ATOM 1287 N N . PRO A 1 172 ? -4.413 -3.951 -8.852 1.00 97.19 172 PRO A N 1
ATOM 1288 C CA . PRO A 1 172 ? -3.392 -4.979 -9.072 1.00 97.19 172 PRO A CA 1
ATOM 1289 C C . PRO A 1 172 ? -3.850 -6.163 -9.930 1.00 97.19 172 PRO A C 1
ATOM 1291 O O . PRO A 1 172 ? -3.130 -6.575 -10.839 1.00 97.19 172 PRO A O 1
ATOM 1294 N N . ALA A 1 173 ? -5.049 -6.701 -9.679 1.00 96.50 173 ALA A N 1
ATOM 1295 C CA . ALA A 1 173 ? -5.590 -7.829 -10.438 1.00 96.50 173 ALA A CA 1
ATOM 1296 C C . ALA A 1 173 ? -5.818 -7.467 -11.915 1.00 96.50 173 ALA A C 1
ATOM 1298 O O . ALA A 1 173 ? -5.405 -8.199 -12.822 1.00 96.50 173 ALA A O 1
ATOM 1299 N N . GLU A 1 174 ? -6.430 -6.307 -12.161 1.00 96.25 174 GLU A N 1
ATOM 1300 C CA . GLU A 1 174 ? -6.688 -5.818 -13.511 1.00 96.25 174 GLU A CA 1
ATOM 1301 C C . GLU A 1 174 ? -5.383 -5.519 -14.248 1.00 96.25 174 GLU A C 1
ATOM 1303 O O . GLU A 1 174 ? -5.193 -5.986 -15.377 1.00 96.25 174 GLU A O 1
ATOM 1308 N N . LEU A 1 175 ? -4.459 -4.795 -13.608 1.00 96.75 175 LEU A N 1
ATOM 1309 C CA . LEU A 1 175 ? -3.189 -4.454 -14.226 1.00 96.75 175 LEU A CA 1
ATOM 1310 C C . LEU A 1 175 ? -2.407 -5.725 -14.556 1.00 96.75 175 LEU A C 1
ATOM 1312 O O . LEU A 1 175 ? -2.031 -5.909 -15.710 1.00 96.75 175 LEU A O 1
ATOM 1316 N N . ARG A 1 176 ? -2.254 -6.664 -13.615 1.00 97.44 176 ARG A N 1
ATOM 1317 C CA . ARG A 1 176 ? -1.602 -7.960 -13.876 1.00 97.44 176 ARG A CA 1
ATOM 1318 C C . ARG A 1 176 ? -2.222 -8.699 -15.058 1.00 97.44 176 ARG A C 1
ATOM 1320 O O . ARG A 1 176 ? -1.487 -9.207 -15.901 1.00 97.44 176 ARG A O 1
ATOM 1327 N N . SER A 1 177 ? -3.551 -8.716 -15.168 1.00 96.56 177 SER A N 1
ATOM 1328 C CA . SER A 1 177 ? -4.251 -9.305 -16.316 1.00 96.56 177 SER A CA 1
ATOM 1329 C C . SER A 1 177 ? -3.909 -8.598 -17.635 1.00 96.56 177 SER A C 1
ATOM 1331 O O . SER A 1 177 ? -3.677 -9.249 -18.658 1.00 96.56 177 SER A O 1
ATOM 1333 N N . GLN A 1 178 ? -3.829 -7.263 -17.645 1.00 96.00 178 GLN A N 1
ATOM 1334 C CA . GLN A 1 178 ? -3.390 -6.509 -18.823 1.00 96.00 178 GLN A CA 1
ATOM 1335 C C . GLN A 1 178 ? -1.928 -6.810 -19.192 1.00 96.00 178 GLN A C 1
ATOM 1337 O O . GLN A 1 178 ? -1.644 -7.085 -20.360 1.00 96.00 178 GLN A O 1
ATOM 1342 N N . LEU A 1 179 ? -1.017 -6.813 -18.216 1.00 95.88 179 LEU A N 1
ATOM 1343 C CA . LEU A 1 179 ? 0.409 -7.077 -18.428 1.00 95.88 179 LEU A CA 1
ATOM 1344 C C . LEU A 1 179 ? 0.646 -8.509 -18.938 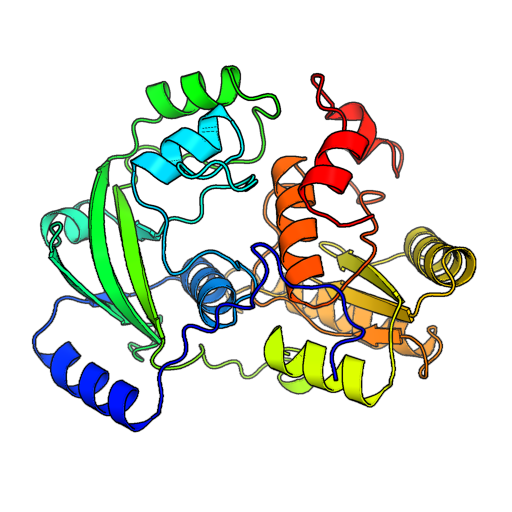1.00 95.88 179 LEU A C 1
ATOM 1346 O O . LEU A 1 179 ? 1.374 -8.709 -19.912 1.00 95.88 179 LEU A O 1
ATOM 1350 N N . ALA A 1 180 ? -0.045 -9.495 -18.359 1.00 95.62 180 ALA A N 1
ATOM 1351 C CA . ALA A 1 180 ? 0.033 -10.892 -18.778 1.00 95.62 180 ALA A CA 1
ATOM 1352 C C . ALA A 1 180 ? -0.501 -11.107 -20.204 1.00 95.62 180 ALA A C 1
ATOM 1354 O O . ALA A 1 180 ? 0.119 -11.830 -20.984 1.00 95.62 180 ALA A O 1
ATOM 1355 N N . ARG A 1 181 ? -1.609 -10.446 -20.584 1.00 95.62 181 ARG A N 1
ATOM 1356 C CA . ARG A 1 181 ? -2.146 -10.490 -21.961 1.00 95.62 181 ARG A CA 1
ATOM 1357 C C . ARG A 1 181 ? -1.178 -9.914 -22.993 1.00 95.62 181 ARG A C 1
ATOM 1359 O O . ARG A 1 181 ? -1.150 -10.388 -24.123 1.00 95.62 181 ARG A O 1
ATOM 1366 N N . ARG A 1 182 ? -0.371 -8.923 -22.605 1.00 94.75 182 ARG A N 1
ATOM 1367 C CA . ARG A 1 182 ? 0.703 -8.359 -23.441 1.00 94.75 182 ARG A CA 1
ATOM 1368 C C . ARG A 1 182 ? 1.976 -9.215 -23.450 1.00 94.75 182 ARG A C 1
ATOM 1370 O O . ARG A 1 182 ? 2.914 -8.886 -24.167 1.00 94.75 182 ARG A O 1
ATOM 1377 N N . GLY A 1 183 ? 2.032 -10.288 -22.656 1.00 95.38 183 GLY A N 1
ATOM 1378 C CA . GLY A 1 183 ? 3.204 -11.158 -22.536 1.00 95.38 183 GLY A CA 1
ATOM 1379 C C . GLY A 1 183 ? 4.391 -10.511 -21.816 1.00 95.38 183 GLY A C 1
ATOM 1380 O O . GLY A 1 183 ? 5.532 -10.932 -22.022 1.00 95.38 183 GLY A O 1
ATOM 1381 N N . TRP A 1 184 ? 4.154 -9.472 -21.009 1.00 96.25 184 TRP A N 1
ATOM 1382 C CA . TRP A 1 184 ? 5.210 -8.783 -20.269 1.00 96.25 184 TRP A CA 1
ATOM 1383 C C . TRP A 1 184 ? 5.737 -9.675 -19.143 1.00 96.25 184 TRP A C 1
ATOM 1385 O O . TRP A 1 184 ? 4.968 -10.148 -18.320 1.00 96.25 184 TRP A O 1
ATOM 1395 N N . ARG A 1 185 ? 7.057 -9.887 -19.082 1.00 95.00 185 ARG A N 1
ATOM 1396 C CA . ARG A 1 185 ? 7.705 -10.747 -18.067 1.00 95.00 185 ARG A CA 1
ATOM 1397 C C . ARG A 1 185 ? 8.494 -9.950 -17.041 1.00 95.00 185 ARG A C 1
ATOM 1399 O O . ARG A 1 185 ? 8.238 -10.037 -15.847 1.00 95.00 185 ARG A O 1
ATOM 1406 N N . ARG A 1 186 ? 9.454 -9.164 -17.529 1.00 97.00 186 ARG A N 1
ATOM 1407 C CA . ARG A 1 186 ? 10.235 -8.227 -16.724 1.00 97.00 186 ARG A CA 1
ATOM 1408 C C . ARG A 1 186 ? 9.624 -6.849 -16.861 1.00 97.00 186 ARG A C 1
ATOM 1410 O O . ARG A 1 186 ? 9.377 -6.379 -17.973 1.00 97.00 186 ARG A O 1
ATOM 1417 N N . ILE A 1 187 ? 9.350 -6.245 -15.719 1.00 98.00 187 ILE A N 1
ATOM 1418 C CA . ILE A 1 187 ? 8.706 -4.946 -15.596 1.00 98.00 187 ILE A CA 1
ATOM 1419 C C . ILE A 1 187 ? 9.498 -4.144 -14.572 1.00 98.00 187 ILE A C 1
ATOM 1421 O O . ILE A 1 187 ? 9.640 -4.579 -13.423 1.00 98.00 187 ILE A O 1
ATOM 1425 N N . VAL A 1 188 ? 10.019 -3.008 -15.018 1.00 98.00 188 VAL A N 1
ATOM 1426 C CA . VAL A 1 188 ? 10.623 -1.968 -14.190 1.00 98.00 188 VAL A CA 1
ATOM 1427 C C . VAL A 1 188 ? 9.540 -0.946 -13.894 1.00 98.00 188 VAL A C 1
ATOM 1429 O O . VAL A 1 188 ? 8.845 -0.510 -14.812 1.00 98.00 188 VAL A O 1
ATOM 1432 N N . THR A 1 189 ? 9.389 -0.559 -12.631 1.00 96.88 189 THR A N 1
ATOM 1433 C CA . THR A 1 189 ? 8.456 0.502 -12.252 1.00 96.88 189 THR A CA 1
ATOM 1434 C C . THR A 1 189 ? 9.162 1.754 -11.762 1.00 96.88 189 THR A C 1
ATOM 1436 O O . THR A 1 189 ? 10.208 1.681 -11.114 1.00 96.88 189 THR A O 1
ATOM 1439 N N . TYR A 1 190 ? 8.554 2.901 -12.047 1.00 94.81 190 TYR A N 1
ATOM 1440 C CA . TYR A 1 190 ? 8.871 4.170 -11.410 1.00 94.81 190 TYR A CA 1
ATOM 1441 C C . TYR A 1 190 ? 7.625 4.685 -10.691 1.00 94.81 190 TYR A C 1
ATOM 1443 O O . TYR A 1 190 ? 6.663 5.134 -11.324 1.00 94.81 190 TYR A O 1
ATOM 1451 N N . MET A 1 191 ? 7.649 4.595 -9.361 1.00 91.94 191 MET A N 1
ATOM 1452 C CA . MET A 1 191 ? 6.599 5.135 -8.503 1.00 91.94 191 MET A CA 1
ATOM 1453 C C . MET A 1 191 ? 6.856 6.617 -8.281 1.00 91.94 191 MET A C 1
ATOM 1455 O O . MET A 1 191 ? 7.770 6.992 -7.552 1.00 91.94 191 MET A O 1
ATOM 1459 N N . ALA A 1 192 ? 6.078 7.456 -8.955 1.00 88.94 192 ALA A N 1
ATOM 1460 C CA . ALA A 1 192 ? 6.364 8.877 -9.018 1.00 88.94 192 ALA A CA 1
ATOM 1461 C C . ALA A 1 192 ? 5.559 9.667 -7.991 1.00 88.94 192 ALA A C 1
ATOM 1463 O O . ALA A 1 192 ? 4.334 9.582 -7.928 1.00 88.94 192 ALA A O 1
ATOM 1464 N N . ARG A 1 193 ? 6.248 10.514 -7.233 1.00 87.06 193 ARG A N 1
ATOM 1465 C CA . ARG A 1 193 ? 5.613 11.410 -6.254 1.00 87.06 193 ARG A CA 1
ATOM 1466 C C . ARG A 1 193 ? 5.701 12.878 -6.673 1.00 87.06 193 ARG A C 1
ATOM 1468 O O . ARG A 1 193 ? 5.142 13.754 -6.024 1.00 87.06 193 ARG 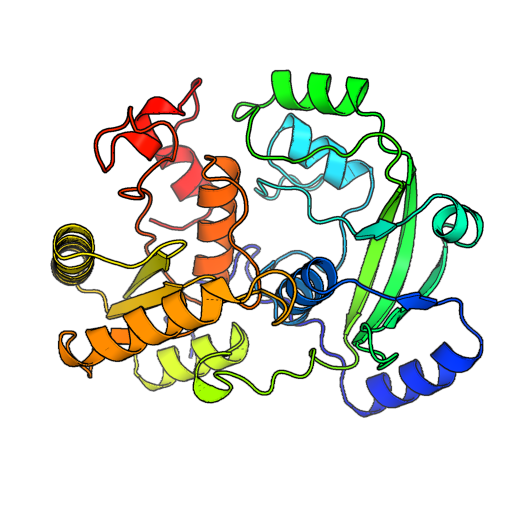A O 1
ATOM 1475 N N . GLN A 1 194 ? 6.401 13.136 -7.775 1.00 87.19 194 GLN A N 1
ATOM 1476 C CA . GLN A 1 194 ? 6.642 14.452 -8.353 1.00 87.19 194 GLN A CA 1
ATOM 1477 C C . GLN A 1 194 ? 6.708 14.372 -9.884 1.00 87.19 194 GLN A C 1
ATOM 1479 O O . GLN A 1 194 ? 6.906 13.278 -10.429 1.00 87.19 194 GLN A O 1
ATOM 1484 N N . PRO A 1 195 ? 6.567 15.505 -10.596 1.00 90.00 195 PRO A N 1
ATOM 1485 C CA . PRO A 1 195 ? 6.727 15.530 -12.042 1.00 90.00 195 PRO A CA 1
ATOM 1486 C C . PRO A 1 195 ? 8.093 14.986 -12.466 1.00 90.00 195 PRO A C 1
ATOM 1488 O O . PRO A 1 195 ? 9.132 15.316 -11.892 1.00 90.00 195 PRO A O 1
ATOM 1491 N N . MET A 1 196 ? 8.096 14.146 -13.496 1.00 89.00 196 MET A N 1
ATOM 1492 C CA . MET A 1 196 ? 9.327 13.607 -14.061 1.00 89.00 196 MET A CA 1
ATOM 1493 C C . MET A 1 196 ? 9.980 14.638 -14.996 1.00 89.00 196 MET A C 1
ATOM 1495 O O . MET A 1 196 ? 9.327 15.235 -15.850 1.00 89.00 196 MET A O 1
ATOM 1499 N N . HIS A 1 197 ? 11.292 14.828 -14.848 1.00 89.12 197 HIS A N 1
ATOM 1500 C CA . HIS A 1 197 ? 12.105 15.652 -15.743 1.00 89.12 197 HIS A CA 1
ATOM 1501 C C . HIS A 1 197 ? 13.008 14.779 -16.626 1.00 89.12 197 HIS A C 1
ATOM 1503 O O . HIS A 1 197 ? 13.059 13.557 -16.483 1.00 89.12 197 HIS A O 1
ATOM 1509 N N . GLN A 1 198 ? 13.774 15.416 -17.518 1.00 89.69 198 GLN A N 1
ATOM 1510 C CA . GLN A 1 198 ? 14.616 14.741 -18.513 1.00 89.69 198 GLN A CA 1
ATOM 1511 C C . GLN A 1 198 ? 15.547 13.673 -17.917 1.00 89.69 198 GLN A C 1
ATOM 1513 O O . GLN A 1 198 ? 15.734 12.623 -18.524 1.00 89.69 198 GLN A O 1
ATOM 1518 N N . ALA A 1 199 ? 16.125 13.917 -16.737 1.00 88.12 199 ALA A N 1
ATOM 1519 C CA . ALA A 1 199 ? 17.028 12.951 -16.118 1.00 88.12 199 ALA A CA 1
ATOM 1520 C C . ALA A 1 199 ? 16.286 11.694 -15.637 1.00 88.12 199 ALA A C 1
ATOM 1522 O O . ALA A 1 199 ? 16.756 10.591 -15.896 1.00 88.12 199 ALA A O 1
ATOM 1523 N N . GLN A 1 200 ? 15.119 11.841 -14.993 1.00 89.69 200 GLN A N 1
ATOM 1524 C CA . GLN A 1 200 ? 14.303 10.694 -14.581 1.00 89.69 200 GLN A CA 1
ATOM 1525 C C . GLN A 1 200 ? 13.766 9.933 -15.795 1.00 89.69 200 GLN A C 1
ATOM 1527 O O . GLN A 1 200 ? 13.819 8.708 -15.815 1.00 89.69 200 GLN A O 1
ATOM 1532 N N . PHE A 1 201 ? 13.326 10.651 -16.832 1.00 93.44 201 PHE A N 1
ATOM 1533 C CA . PHE A 1 201 ? 12.909 10.061 -18.103 1.00 93.44 201 PHE A CA 1
ATOM 1534 C C . PHE A 1 201 ? 14.020 9.196 -18.718 1.00 93.44 201 PHE A C 1
ATOM 1536 O O . PHE A 1 201 ? 13.810 8.018 -19.008 1.00 93.44 201 PHE A O 1
ATOM 1543 N N . ALA A 1 202 ? 15.224 9.761 -18.866 1.00 93.44 202 ALA A N 1
ATOM 1544 C CA . ALA A 1 202 ? 16.366 9.060 -19.442 1.00 93.44 202 ALA A CA 1
ATOM 1545 C C . ALA A 1 202 ? 16.805 7.865 -18.586 1.00 93.44 202 ALA A C 1
ATOM 1547 O O . ALA A 1 202 ? 17.174 6.828 -19.134 1.00 93.44 202 ALA A O 1
ATOM 1548 N N . PHE A 1 203 ? 16.744 7.998 -17.258 1.00 92.75 203 PHE A N 1
ATOM 1549 C CA . PHE A 1 203 ? 17.055 6.911 -16.337 1.00 92.75 203 PHE A CA 1
ATOM 1550 C C . PHE A 1 203 ? 16.047 5.765 -16.463 1.00 92.75 203 PHE A C 1
ATOM 1552 O O . PHE A 1 203 ? 16.460 4.634 -16.677 1.00 92.75 203 PHE A O 1
ATOM 1559 N N . CYS A 1 204 ? 14.741 6.055 -16.448 1.00 94.56 204 CYS A N 1
ATOM 1560 C CA . CYS A 1 204 ? 13.698 5.035 -16.589 1.00 94.56 204 CYS A CA 1
ATOM 1561 C C . CYS A 1 204 ? 13.835 4.243 -17.894 1.00 94.56 204 CYS A C 1
ATOM 1563 O O . CYS A 1 204 ? 13.752 3.016 -17.883 1.00 94.56 204 CYS A O 1
ATOM 1565 N N . LEU A 1 205 ? 14.083 4.932 -19.014 1.00 94.88 205 LEU A N 1
ATOM 1566 C CA . LEU A 1 205 ? 14.320 4.272 -20.299 1.00 94.88 205 LEU A CA 1
ATOM 1567 C C . LEU A 1 205 ? 15.587 3.420 -20.285 1.00 94.88 205 LEU A C 1
ATOM 1569 O O . LEU A 1 205 ? 15.568 2.292 -20.769 1.00 94.88 205 LEU A O 1
ATOM 1573 N N . ARG A 1 206 ? 16.681 3.947 -19.727 1.00 95.50 206 ARG A N 1
ATOM 1574 C CA . ARG A 1 206 ? 17.943 3.214 -19.641 1.00 95.50 206 ARG A CA 1
ATOM 1575 C C . ARG A 1 206 ? 17.789 1.951 -18.800 1.00 95.50 206 ARG A C 1
ATOM 1577 O O . ARG A 1 206 ? 18.159 0.890 -19.279 1.00 95.50 206 ARG A O 1
ATOM 1584 N N . SER A 1 207 ? 17.178 2.044 -17.621 1.00 95.00 207 SER A N 1
ATOM 1585 C CA . SER A 1 207 ? 16.926 0.887 -16.759 1.00 95.00 207 SER A CA 1
ATOM 1586 C C . SER A 1 207 ? 16.035 -0.149 -17.446 1.00 95.00 207 SER A C 1
ATOM 1588 O O . SER A 1 207 ? 16.316 -1.341 -17.377 1.00 95.00 207 SER A O 1
ATOM 1590 N N . ALA A 1 208 ? 14.992 0.280 -18.162 1.00 96.19 208 ALA A N 1
ATOM 1591 C CA . ALA A 1 208 ? 14.158 -0.637 -18.937 1.00 96.19 208 ALA A CA 1
ATOM 1592 C C . ALA A 1 208 ? 14.966 -1.381 -20.021 1.00 96.19 208 ALA A C 1
ATOM 1594 O O . ALA A 1 208 ? 14.805 -2.587 -20.182 1.00 96.19 208 ALA A O 1
ATOM 1595 N N . ILE A 1 209 ? 15.875 -0.693 -20.721 1.00 96.25 209 ILE A N 1
ATOM 1596 C CA . ILE A 1 209 ? 16.747 -1.299 -21.742 1.00 96.25 209 ILE A CA 1
ATOM 1597 C C . ILE A 1 209 ? 17.775 -2.246 -21.110 1.00 96.25 209 ILE A C 1
ATOM 1599 O O . ILE A 1 209 ? 17.889 -3.387 -21.547 1.00 96.25 209 ILE A O 1
ATOM 1603 N N . GLU A 1 210 ? 18.496 -1.797 -20.081 1.00 96.81 210 GLU A N 1
ATOM 1604 C CA . GLU A 1 210 ? 19.555 -2.565 -19.405 1.00 96.81 210 GLU A CA 1
ATOM 1605 C C . GLU A 1 210 ? 19.027 -3.864 -18.787 1.00 96.81 210 GLU A C 1
ATOM 1607 O O . GLU A 1 210 ? 19.706 -4.888 -18.823 1.00 96.81 210 GLU A O 1
ATOM 1612 N N . HIS A 1 211 ? 17.797 -3.845 -18.271 1.00 96.00 211 HIS A N 1
ATOM 1613 C CA . HIS A 1 211 ? 17.141 -5.022 -17.703 1.00 96.00 211 HIS A CA 1
ATOM 1614 C C . HIS A 1 211 ? 16.247 -5.771 -18.701 1.00 96.00 211 HIS A C 1
ATOM 1616 O O . HIS A 1 211 ? 15.579 -6.734 -18.308 1.00 96.00 211 HIS A O 1
ATOM 1622 N N . GLU A 1 212 ? 16.227 -5.353 -19.976 1.00 96.62 212 GLU A N 1
ATOM 1623 C CA . GLU A 1 212 ? 15.381 -5.911 -21.041 1.00 96.62 212 GLU A CA 1
ATOM 1624 C C . GLU A 1 212 ? 13.923 -6.103 -20.565 1.00 96.62 212 GLU A C 1
ATOM 1626 O O . GLU A 1 212 ? 13.315 -7.185 -20.651 1.00 96.62 212 GLU A O 1
ATOM 1631 N N . ALA A 1 213 ? 13.395 -5.038 -19.971 1.00 97.44 213 ALA A N 1
ATOM 1632 C CA . ALA A 1 213 ? 12.135 -4.983 -19.260 1.00 97.44 213 ALA A CA 1
ATOM 1633 C C . ALA A 1 213 ? 11.206 -3.934 -19.875 1.00 97.44 213 ALA A C 1
ATOM 1635 O O . ALA A 1 213 ? 11.634 -2.958 -20.488 1.00 97.44 213 ALA A O 1
ATOM 1636 N N . ASN A 1 214 ? 9.907 -4.120 -19.671 1.00 98.25 214 ASN A N 1
ATOM 1637 C CA . ASN A 1 214 ? 8.928 -3.082 -19.961 1.00 98.25 214 ASN A CA 1
ATOM 1638 C C . ASN A 1 214 ? 8.868 -2.080 -18.805 1.00 98.25 214 ASN A C 1
ATOM 1640 O O . ASN A 1 214 ? 9.218 -2.406 -17.671 1.00 98.25 214 ASN A O 1
ATOM 1644 N N . LEU A 1 215 ? 8.399 -0.870 -19.087 1.00 97.94 215 LEU A N 1
ATOM 1645 C CA . LEU A 1 215 ? 8.321 0.214 -18.118 1.00 97.94 215 LEU A CA 1
ATOM 1646 C C . LEU A 1 215 ? 6.875 0.443 -17.673 1.00 97.94 215 LEU A C 1
ATOM 1648 O O . LEU A 1 215 ? 5.982 0.658 -18.493 1.00 97.94 215 LEU A O 1
ATOM 1652 N N . LEU A 1 216 ? 6.652 0.448 -16.364 1.00 97.94 216 LEU A N 1
ATOM 1653 C CA . LEU A 1 216 ? 5.400 0.870 -15.754 1.00 97.94 216 LEU A CA 1
ATOM 1654 C C . LEU A 1 216 ? 5.628 2.177 -14.989 1.00 97.94 216 LEU A C 1
ATOM 1656 O O . LEU A 1 216 ? 6.480 2.260 -14.109 1.00 97.94 216 LEU A O 1
ATOM 1660 N N . LEU A 1 217 ? 4.869 3.213 -15.323 1.00 97.31 217 LEU A N 1
ATOM 1661 C CA . LEU A 1 217 ? 4.861 4.467 -14.574 1.00 97.31 217 LEU A CA 1
ATOM 1662 C C . LEU A 1 217 ? 3.670 4.439 -13.617 1.00 97.31 217 LEU A C 1
ATOM 1664 O O . LEU A 1 217 ? 2.540 4.258 -14.072 1.00 97.31 217 LEU A O 1
ATOM 1668 N N . LEU A 1 218 ? 3.939 4.610 -12.320 1.00 96.06 218 LEU A N 1
ATOM 1669 C CA . LEU A 1 218 ? 2.945 4.573 -11.241 1.00 96.06 218 LEU A CA 1
ATOM 1670 C C . LEU A 1 218 ? 2.978 5.860 -10.403 1.00 96.06 218 LEU A C 1
ATOM 1672 O O . LEU A 1 218 ? 3.427 5.830 -9.254 1.00 96.06 218 LEU A O 1
ATOM 1676 N N . PRO A 1 219 ? 2.562 7.021 -10.937 1.00 94.69 219 PRO A N 1
ATOM 1677 C CA . PRO A 1 219 ? 2.389 8.203 -10.110 1.00 94.69 219 PRO A CA 1
ATOM 1678 C C . PRO A 1 219 ? 1.348 7.999 -8.999 1.00 94.69 219 PRO A C 1
ATOM 1680 O O . PRO A 1 219 ? 0.271 7.438 -9.223 1.00 94.69 219 PRO A O 1
ATOM 1683 N N . CYS A 1 220 ? 1.659 8.507 -7.808 1.00 92.06 220 CYS A N 1
ATOM 1684 C CA . CYS A 1 220 ? 0.723 8.593 -6.691 1.00 92.06 220 CYS A CA 1
ATOM 1685 C C . CYS A 1 220 ? -0.304 9.695 -6.970 1.00 92.06 220 CYS A C 1
ATOM 1687 O O . CYS A 1 220 ? 0.063 10.863 -7.100 1.00 92.06 220 CYS A O 1
ATOM 1689 N N . GLY A 1 221 ? -1.579 9.326 -7.076 1.00 86.38 221 GLY A N 1
ATOM 1690 C CA . GLY A 1 221 ? -2.668 10.236 -7.417 1.00 86.38 221 GLY A CA 1
ATOM 1691 C C . GLY A 1 221 ? -3.863 10.176 -6.471 1.00 86.38 221 GLY A C 1
ATOM 1692 O O . GLY A 1 221 ? -4.989 10.408 -6.898 1.00 86.38 221 GLY A O 1
ATOM 1693 N N . GLY A 1 222 ? -3.629 9.862 -5.197 1.00 78.81 222 GLY A N 1
ATOM 1694 C CA . GLY A 1 222 ? -4.627 10.050 -4.148 1.00 78.81 222 GLY A CA 1
ATOM 1695 C C . GLY A 1 222 ? -4.683 11.501 -3.685 1.00 78.81 222 GLY A C 1
ATOM 1696 O O . GLY A 1 222 ? -3.656 12.129 -3.414 1.00 78.81 222 GLY A O 1
ATOM 1697 N N . GLY A 1 223 ? -5.894 12.031 -3.592 1.00 73.38 223 GLY A N 1
ATOM 1698 C CA . GLY A 1 223 ? -6.147 13.401 -3.183 1.00 73.38 223 GLY A CA 1
ATOM 1699 C C . GLY A 1 223 ? -7.610 13.761 -3.352 1.00 73.38 223 GLY A C 1
ATOM 1700 O O . GLY A 1 223 ? -8.274 13.279 -4.265 1.00 73.38 223 GLY A O 1
ATOM 1701 N N . ASP A 1 224 ? -8.092 14.643 -2.489 1.00 76.00 224 ASP A N 1
ATOM 1702 C CA . ASP A 1 224 ? -9.366 15.315 -2.697 1.00 76.00 224 ASP A CA 1
ATOM 1703 C C . ASP A 1 224 ? -9.171 16.591 -3.539 1.00 76.00 224 ASP A C 1
ATOM 1705 O O . ASP A 1 224 ? -8.124 17.244 -3.475 1.00 76.00 224 ASP A O 1
ATOM 1709 N N . LEU A 1 225 ? -10.184 16.966 -4.321 1.00 71.44 225 LEU A N 1
ATOM 1710 C CA . LEU A 1 225 ? -10.178 18.177 -5.144 1.00 71.44 225 LEU A CA 1
ATOM 1711 C C . LEU A 1 225 ? -10.022 19.450 -4.306 1.00 71.44 225 LEU A C 1
ATOM 1713 O O . LEU A 1 225 ? -9.482 20.436 -4.805 1.00 71.44 225 LEU A O 1
ATOM 1717 N N . THR A 1 226 ? -10.476 19.442 -3.051 1.00 73.88 226 THR A N 1
ATOM 1718 C CA . THR A 1 226 ? -10.382 20.611 -2.169 1.00 73.88 226 THR A CA 1
ATOM 1719 C C . THR A 1 226 ? -9.095 20.613 -1.345 1.00 73.88 226 THR A C 1
ATOM 1721 O O . THR A 1 226 ? -8.478 21.663 -1.175 1.00 73.88 226 THR A O 1
ATOM 1724 N N . GLY A 1 227 ? -8.655 19.438 -0.882 1.00 67.25 227 GLY A N 1
ATOM 1725 C CA . GLY A 1 227 ? -7.503 19.303 0.016 1.00 67.25 227 GLY A CA 1
ATOM 1726 C C . GLY A 1 227 ? -6.158 19.030 -0.661 1.00 67.25 227 GLY A C 1
ATOM 1727 O O . GLY A 1 227 ? -5.115 19.316 -0.077 1.00 67.25 227 GLY A O 1
ATOM 1728 N N . ASN A 1 228 ? -6.144 18.463 -1.872 1.00 75.38 228 ASN A N 1
ATOM 1729 C CA . ASN A 1 228 ? -4.916 18.040 -2.547 1.00 75.38 228 ASN A CA 1
ATOM 1730 C C . ASN A 1 228 ? -5.069 17.994 -4.080 1.00 75.38 228 ASN A C 1
ATOM 1732 O O . ASN A 1 228 ? -4.734 17.005 -4.719 1.00 75.38 228 ASN A O 1
ATOM 1736 N N . ALA A 1 229 ? -5.526 19.075 -4.717 1.00 80.88 229 ALA A N 1
ATOM 1737 C CA . ALA A 1 229 ? -5.695 19.115 -6.180 1.00 80.88 229 ALA A CA 1
ATOM 1738 C C . ALA A 1 229 ? -4.383 18.948 -6.986 1.00 80.88 229 ALA A C 1
ATOM 1740 O O . ALA A 1 229 ? -4.415 18.763 -8.205 1.00 80.88 229 ALA A O 1
ATOM 1741 N N . GLY A 1 230 ? -3.218 19.019 -6.329 1.00 84.88 230 GLY A N 1
ATOM 1742 C CA . GLY A 1 230 ? -1.903 18.952 -6.969 1.00 84.88 230 GLY A CA 1
ATOM 1743 C C . GLY A 1 230 ? -1.659 17.660 -7.752 1.00 84.88 230 GLY A C 1
ATOM 1744 O O . GLY A 1 230 ? -0.965 17.691 -8.774 1.00 84.88 230 GLY A O 1
ATOM 1745 N N . TYR A 1 231 ? -2.279 16.543 -7.348 1.00 89.69 231 TYR A N 1
ATOM 1746 C CA . TYR A 1 231 ? -2.124 15.282 -8.072 1.00 89.69 231 TYR A CA 1
ATOM 1747 C C . TYR A 1 231 ? -2.671 15.355 -9.504 1.00 89.69 231 TYR A C 1
ATOM 1749 O O . TYR A 1 231 ? -2.116 14.717 -10.392 1.00 89.69 231 TYR A O 1
ATOM 1757 N N . ILE A 1 232 ? -3.692 16.175 -9.782 1.00 92.12 232 ILE A N 1
ATOM 1758 C CA . ILE A 1 232 ? -4.234 16.335 -11.142 1.00 92.12 232 ILE A CA 1
ATOM 1759 C C . ILE A 1 232 ? -3.142 16.836 -12.084 1.00 92.12 232 ILE A C 1
ATOM 1761 O O . ILE A 1 232 ? -2.973 16.317 -13.190 1.00 92.12 232 ILE A O 1
ATOM 1765 N N . THR A 1 233 ? -2.376 17.834 -11.641 1.00 92.44 233 THR A N 1
ATOM 1766 C CA . THR A 1 233 ? -1.246 18.378 -12.400 1.00 92.44 233 THR A CA 1
ATOM 1767 C C . THR A 1 233 ? -0.156 17.326 -12.578 1.00 92.44 233 THR A C 1
ATOM 1769 O O . THR A 1 233 ? 0.384 17.191 -13.678 1.00 92.44 233 THR A O 1
ATOM 1772 N N . LEU A 1 234 ? 0.127 16.539 -11.535 1.00 92.75 234 LEU A N 1
ATOM 1773 C CA . LEU A 1 234 ? 1.074 15.429 -11.606 1.00 92.75 234 LEU A CA 1
ATOM 1774 C C . LEU A 1 234 ? 0.653 14.411 -12.675 1.00 92.75 234 LEU A C 1
ATOM 1776 O O . LEU A 1 234 ? 1.407 14.186 -13.621 1.00 92.75 234 LEU A O 1
ATOM 1780 N N . ILE A 1 235 ? -0.559 13.858 -12.596 1.00 94.56 235 ILE A N 1
ATOM 1781 C CA . ILE A 1 235 ? -1.057 12.856 -13.549 1.00 94.56 235 ILE A CA 1
ATOM 1782 C C . ILE A 1 235 ? -1.087 13.415 -14.978 1.00 94.56 235 ILE A C 1
ATOM 1784 O O . ILE A 1 235 ? -0.608 12.758 -15.906 1.00 94.56 235 ILE A O 1
ATOM 1788 N N . ARG A 1 236 ? -1.546 14.660 -15.171 1.00 95.38 236 ARG A N 1
ATOM 1789 C CA . ARG A 1 236 ? -1.532 15.320 -16.489 1.00 95.38 236 ARG A CA 1
ATOM 1790 C C . ARG A 1 236 ? -0.120 15.497 -17.044 1.00 95.38 236 ARG A C 1
ATOM 1792 O O . ARG A 1 236 ? 0.080 15.333 -18.247 1.00 95.38 236 ARG A O 1
ATOM 1799 N N . SER A 1 237 ? 0.868 15.785 -16.194 1.00 95.31 237 SER A N 1
ATOM 1800 C CA . SER A 1 237 ? 2.269 15.876 -16.627 1.00 95.31 237 SER A CA 1
ATOM 1801 C C . SER A 1 237 ? 2.788 14.534 -17.158 1.00 95.31 237 SER A C 1
ATOM 1803 O O . SER A 1 237 ? 3.452 14.498 -18.195 1.00 95.31 237 SER A O 1
ATOM 1805 N N . PHE A 1 238 ? 2.409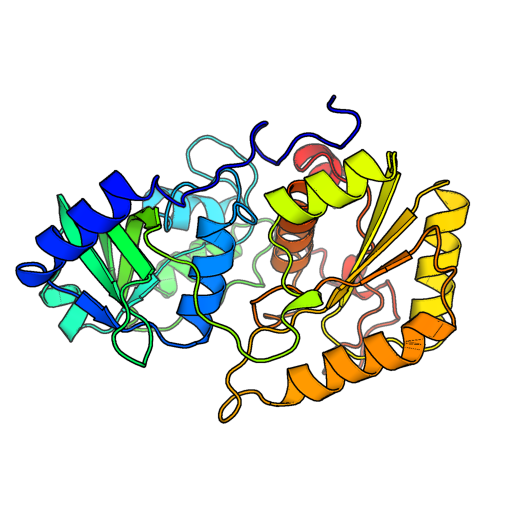 13.420 -16.521 1.00 96.25 238 PHE A N 1
ATOM 1806 C CA . PHE A 1 238 ? 2.735 12.074 -16.993 1.00 96.25 238 PHE A CA 1
ATOM 1807 C C . PHE A 1 238 ? 2.032 11.747 -18.312 1.00 96.25 238 PHE A C 1
ATOM 1809 O O . PHE A 1 238 ? 2.694 11.303 -19.248 1.00 96.25 238 PHE A O 1
ATOM 1816 N N . GLN A 1 239 ? 0.732 12.041 -18.436 1.00 95.94 239 GLN A N 1
ATOM 1817 C CA . GLN A 1 239 ? -0.007 11.865 -19.693 1.00 95.94 239 GLN A CA 1
ATOM 1818 C C . GLN A 1 239 ? 0.644 12.630 -20.855 1.00 95.94 239 GLN A C 1
ATOM 1820 O O . GLN A 1 239 ? 0.822 12.067 -21.934 1.00 95.94 239 GLN A O 1
ATOM 1825 N N . ALA A 1 240 ? 1.063 13.880 -20.634 1.00 95.06 240 ALA A N 1
ATOM 1826 C CA . ALA A 1 240 ? 1.737 14.683 -21.654 1.00 95.06 240 ALA A CA 1
ATOM 1827 C C . ALA A 1 240 ? 3.075 14.064 -22.104 1.00 95.06 240 ALA A C 1
ATOM 1829 O O . ALA A 1 240 ? 3.422 14.101 -23.289 1.00 95.06 240 ALA A O 1
ATOM 1830 N N . MET A 1 241 ? 3.818 13.454 -21.176 1.00 93.94 241 MET A N 1
ATOM 1831 C CA . MET A 1 241 ? 5.097 12.805 -21.472 1.00 93.94 241 MET A CA 1
ATOM 1832 C C . MET A 1 241 ? 4.969 11.432 -22.129 1.00 93.94 241 MET A C 1
ATOM 1834 O O . MET A 1 241 ? 5.937 10.996 -22.751 1.00 93.94 241 MET A O 1
ATOM 1838 N N . MET A 1 242 ? 3.811 10.765 -22.061 1.00 95.06 242 MET A N 1
ATOM 1839 C CA . MET A 1 242 ? 3.628 9.432 -22.657 1.00 95.06 242 MET A CA 1
ATOM 1840 C C . MET A 1 242 ? 3.942 9.390 -24.155 1.00 95.06 242 MET A C 1
ATOM 1842 O O . MET A 1 242 ? 4.430 8.376 -24.639 1.00 95.06 242 MET A O 1
ATOM 1846 N N . SER A 1 243 ? 3.757 10.502 -24.873 1.00 94.50 243 SER A N 1
ATOM 1847 C CA . SER A 1 243 ? 4.138 10.640 -26.289 1.00 94.50 243 SER A CA 1
ATOM 1848 C C . SER A 1 243 ? 5.638 10.445 -26.562 1.00 94.50 243 SER A C 1
ATOM 1850 O O . SER A 1 243 ? 6.025 10.161 -27.693 1.00 94.50 243 SER A O 1
ATOM 1852 N N . ARG A 1 244 ? 6.488 10.600 -25.539 1.00 95.44 244 ARG A N 1
ATOM 1853 C CA . ARG A 1 244 ? 7.947 10.436 -25.620 1.00 95.44 244 ARG A CA 1
ATOM 1854 C C . ARG A 1 244 ? 8.412 9.019 -25.291 1.00 95.44 244 ARG A C 1
ATOM 1856 O O . ARG A 1 244 ? 9.572 8.701 -25.536 1.00 95.44 244 ARG A O 1
ATOM 1863 N N . PHE A 1 245 ? 7.545 8.190 -24.714 1.00 95.88 245 PHE A N 1
ATOM 1864 C CA . PHE A 1 245 ? 7.852 6.802 -24.385 1.00 95.88 245 PHE A CA 1
ATOM 1865 C C . PHE A 1 245 ? 7.438 5.859 -25.525 1.00 95.88 245 PHE A C 1
ATOM 1867 O O . PHE A 1 245 ? 6.457 6.128 -26.222 1.00 95.88 245 PHE A O 1
ATOM 1874 N N . PRO A 1 246 ? 8.131 4.722 -25.719 1.00 95.19 246 PRO A N 1
ATOM 1875 C CA . PRO A 1 246 ? 7.692 3.716 -26.678 1.00 95.19 246 PRO A CA 1
ATOM 1876 C C . PRO A 1 246 ? 6.362 3.077 -26.243 1.00 95.19 246 PRO A C 1
ATOM 1878 O O . PRO A 1 246 ? 6.282 2.400 -25.220 1.00 95.19 246 PRO A O 1
ATOM 1881 N N . VAL A 1 247 ? 5.315 3.249 -27.055 1.00 92.88 247 VAL A N 1
ATOM 1882 C CA . VAL A 1 247 ? 3.934 2.828 -26.732 1.00 92.88 247 VAL A CA 1
ATOM 1883 C C . VAL A 1 247 ? 3.810 1.321 -26.462 1.00 92.88 247 VAL A C 1
ATOM 1885 O O . VAL A 1 247 ? 3.007 0.903 -25.634 1.00 92.88 247 VAL A O 1
ATOM 1888 N N . ALA A 1 248 ? 4.612 0.493 -27.137 1.00 94.06 248 ALA A N 1
ATOM 1889 C CA . ALA A 1 248 ? 4.544 -0.965 -27.008 1.00 94.06 248 ALA A CA 1
ATOM 1890 C C . ALA A 1 248 ? 5.121 -1.500 -25.683 1.00 94.06 248 ALA A C 1
ATOM 1892 O O . ALA A 1 248 ? 4.733 -2.582 -25.243 1.00 94.06 248 ALA A O 1
ATOM 1893 N N . THR A 1 249 ? 6.034 -0.756 -25.053 1.00 96.50 249 THR A N 1
ATOM 1894 C CA . THR A 1 249 ? 6.821 -1.214 -23.893 1.00 96.50 249 THR A CA 1
ATOM 1895 C C . THR A 1 249 ? 6.676 -0.298 -22.683 1.00 96.50 249 THR A C 1
ATOM 1897 O O . THR A 1 249 ? 7.435 -0.421 -21.722 1.00 96.50 249 THR A O 1
ATOM 1900 N N . THR A 1 250 ? 5.748 0.661 -22.711 1.00 97.69 250 THR A N 1
ATOM 1901 C CA . THR A 1 250 ? 5.491 1.564 -21.585 1.00 97.69 250 THR A CA 1
ATOM 1902 C C . THR A 1 250 ? 4.000 1.691 -21.306 1.00 97.69 250 THR A C 1
ATOM 1904 O O . THR A 1 250 ? 3.196 1.88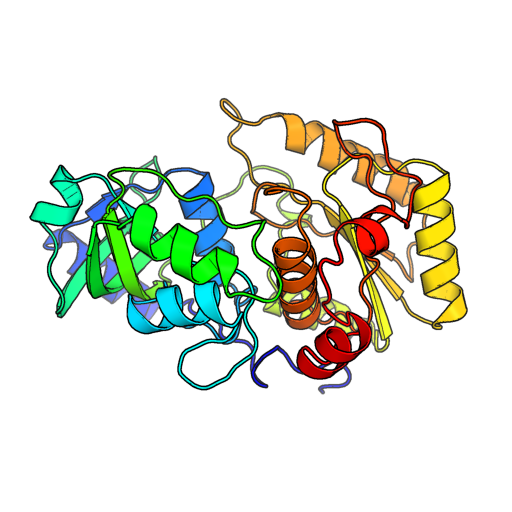0 -22.215 1.00 97.69 250 THR A O 1
ATOM 1907 N N . GLN A 1 251 ? 3.626 1.591 -20.032 1.00 97.25 251 GLN A N 1
ATOM 1908 C CA . GLN A 1 251 ? 2.254 1.763 -19.565 1.00 97.25 251 GLN A CA 1
ATOM 1909 C C . GLN A 1 251 ? 2.212 2.763 -18.407 1.00 97.25 251 GLN A C 1
ATOM 1911 O O . GLN A 1 251 ? 3.103 2.784 -17.562 1.00 97.25 251 GLN A O 1
ATOM 1916 N N . LEU A 1 252 ? 1.162 3.581 -18.382 1.00 97.62 252 LEU A N 1
ATOM 1917 C CA . LEU A 1 252 ? 0.838 4.485 -17.284 1.00 97.62 252 LEU A CA 1
ATOM 1918 C C . LEU A 1 252 ? -0.376 3.930 -16.536 1.00 97.62 252 LEU A C 1
ATOM 1920 O O . LEU A 1 252 ? -1.389 3.616 -17.161 1.00 97.62 252 LEU A O 1
ATOM 1924 N N . ALA A 1 253 ? -0.267 3.838 -15.218 1.00 96.94 253 ALA A N 1
ATOM 1925 C CA . ALA A 1 253 ? -1.376 3.626 -14.294 1.00 96.94 253 ALA A CA 1
ATOM 1926 C C . ALA A 1 253 ? -1.148 4.520 -13.068 1.00 96.94 253 ALA A C 1
ATOM 1928 O O . ALA A 1 253 ? -0.051 5.038 -12.890 1.00 96.94 253 ALA A O 1
ATOM 1929 N N . MET A 1 254 ? -2.158 4.746 -12.240 1.00 94.50 254 MET A N 1
ATOM 1930 C CA . MET A 1 254 ? -2.023 5.598 -11.057 1.00 94.50 254 MET A CA 1
ATOM 1931 C C . MET A 1 254 ? -2.380 4.849 -9.781 1.00 94.50 254 MET A C 1
ATOM 1933 O O . MET A 1 254 ? -3.233 3.965 -9.795 1.00 94.50 254 MET A O 1
ATOM 1937 N N . LEU A 1 255 ? -1.736 5.232 -8.680 1.00 94.69 255 LEU A N 1
ATOM 1938 C CA . LEU A 1 255 ? -2.069 4.726 -7.351 1.00 94.69 255 LEU A CA 1
ATOM 1939 C C . LEU A 1 255 ? -3.104 5.650 -6.689 1.00 94.69 255 LEU A C 1
ATOM 1941 O O . LEU A 1 255 ? -2.915 6.868 -6.729 1.00 94.69 255 LEU A O 1
ATOM 1945 N N . PRO A 1 256 ? -4.150 5.115 -6.038 1.00 91.81 256 PRO A N 1
ATOM 1946 C CA . PRO A 1 256 ? -5.217 5.905 -5.414 1.00 91.81 256 PRO A CA 1
ATOM 1947 C C . PRO A 1 256 ? -4.819 6.570 -4.084 1.00 91.81 256 PRO A C 1
ATOM 1949 O O . PRO A 1 256 ? -5.667 7.127 -3.394 1.00 91.81 256 PRO A O 1
ATOM 1952 N N . VAL A 1 257 ? -3.535 6.546 -3.713 1.00 91.19 257 VAL A N 1
ATOM 1953 C CA . VAL A 1 257 ? -3.016 7.121 -2.462 1.00 91.19 257 VAL A CA 1
ATOM 1954 C C . VAL A 1 257 ? -2.149 8.347 -2.705 1.00 91.19 257 VAL A C 1
ATOM 1956 O O . VAL A 1 257 ? -1.480 8.474 -3.736 1.00 91.19 257 VAL A O 1
ATOM 1959 N N . ALA A 1 258 ? -2.167 9.267 -1.740 1.00 84.75 258 ALA A N 1
ATOM 1960 C CA . ALA A 1 258 ? -1.231 10.377 -1.722 1.00 84.75 258 ALA A CA 1
ATOM 1961 C C . ALA A 1 258 ? 0.186 9.863 -1.455 1.00 84.75 258 ALA A C 1
ATOM 1963 O O . ALA A 1 258 ? 0.414 8.873 -0.758 1.00 84.75 258 ALA A O 1
ATOM 1964 N N . ALA A 1 259 ? 1.160 10.575 -2.006 1.00 79.69 259 ALA A N 1
ATOM 1965 C CA . ALA A 1 259 ? 2.549 10.381 -1.646 1.00 79.69 259 ALA A CA 1
ATOM 1966 C C . ALA A 1 259 ? 2.740 10.734 -0.156 1.00 79.69 259 ALA A C 1
ATOM 1968 O O . ALA A 1 259 ? 2.374 11.830 0.258 1.00 79.69 259 ALA A O 1
ATOM 1969 N N . ARG A 1 260 ? 3.308 9.817 0.639 1.00 79.75 260 ARG A N 1
ATOM 1970 C CA . ARG A 1 260 ? 3.578 10.004 2.082 1.00 79.75 260 ARG A CA 1
ATOM 1971 C C . ARG A 1 260 ? 4.867 10.848 2.311 1.00 79.75 260 ARG A C 1
ATOM 1973 O O . ARG A 1 260 ? 5.039 11.855 1.639 1.00 79.75 260 ARG A O 1
ATOM 1980 N N . THR A 1 261 ? 5.822 10.505 3.165 1.00 73.19 261 THR A N 1
ATOM 1981 C CA . THR A 1 261 ? 7.161 11.138 3.330 1.00 73.19 261 THR A CA 1
ATOM 1982 C C . THR A 1 261 ? 8.299 10.407 2.587 1.00 73.19 261 THR A C 1
ATOM 1984 O O . THR A 1 261 ? 8.389 9.201 2.634 1.00 73.19 261 THR A O 1
ATOM 1987 N N . SER A 1 262 ? 9.275 11.058 1.943 1.00 73.88 262 SER A N 1
ATOM 1988 C CA . SER A 1 262 ? 10.345 10.322 1.212 1.00 73.88 262 SER A CA 1
ATOM 1989 C C . SER A 1 262 ? 11.352 9.572 2.126 1.00 73.88 262 SER A C 1
ATOM 1991 O O . SER A 1 262 ? 12.528 9.921 2.180 1.00 73.88 262 SER A O 1
ATOM 1993 N N . SER A 1 263 ? 10.909 8.526 2.819 1.00 82.56 263 SER A N 1
ATOM 1994 C CA . SER A 1 263 ? 11.656 7.703 3.765 1.00 82.56 263 SER A CA 1
ATOM 1995 C C . SER A 1 263 ? 11.970 6.323 3.185 1.00 82.56 263 SER A C 1
ATOM 1997 O O . SER A 1 263 ? 11.332 5.856 2.237 1.00 82.56 263 SER A O 1
ATOM 1999 N N . LEU A 1 264 ? 12.935 5.624 3.787 1.00 84.62 264 LEU A N 1
ATOM 2000 C CA . LEU A 1 264 ? 13.286 4.264 3.378 1.00 84.62 264 LEU A CA 1
ATOM 2001 C C . LEU A 1 264 ? 12.116 3.283 3.539 1.00 84.62 264 LEU A C 1
ATOM 2003 O O . LEU A 1 264 ? 11.856 2.490 2.637 1.00 84.62 264 LEU A O 1
ATOM 2007 N N . ARG A 1 265 ? 11.363 3.377 4.643 1.00 90.38 265 ARG A N 1
ATOM 2008 C CA . ARG A 1 265 ? 10.178 2.537 4.871 1.00 90.38 265 ARG A CA 1
ATOM 2009 C C . ARG A 1 265 ? 9.149 2.678 3.754 1.00 90.38 265 ARG A C 1
ATOM 2011 O O . ARG A 1 265 ? 8.552 1.687 3.346 1.00 90.38 265 ARG A O 1
ATOM 2018 N N . GLU A 1 266 ? 8.974 3.882 3.220 1.00 88.75 266 GLU A N 1
ATOM 2019 C CA . GLU A 1 266 ? 8.038 4.114 2.120 1.00 88.75 266 GLU A CA 1
ATOM 2020 C C . GLU A 1 266 ? 8.536 3.588 0.789 1.00 88.75 266 GLU A C 1
ATOM 2022 O O . GLU A 1 266 ? 7.743 3.063 0.013 1.00 88.75 266 GLU A O 1
ATOM 2027 N N . LYS A 1 267 ? 9.843 3.676 0.533 1.00 88.69 267 LYS A N 1
ATOM 2028 C CA . LYS A 1 267 ? 10.455 3.049 -0.645 1.00 88.69 267 LYS A CA 1
ATOM 2029 C C . LYS A 1 267 ? 10.279 1.525 -0.596 1.00 88.69 267 LYS A C 1
ATOM 2031 O O . LYS A 1 267 ? 9.912 0.922 -1.602 1.00 88.69 267 LYS A O 1
ATOM 2036 N N . LEU A 1 268 ? 10.448 0.913 0.581 1.00 92.38 268 LEU A N 1
ATOM 2037 C CA . LEU A 1 268 ? 10.200 -0.517 0.799 1.00 92.38 268 LEU A CA 1
ATOM 2038 C C . LEU A 1 268 ? 8.710 -0.878 0.665 1.00 92.38 268 LEU A C 1
ATOM 2040 O O . LEU A 1 268 ? 8.385 -1.883 0.036 1.00 92.38 268 LEU A O 1
ATOM 2044 N N . LEU A 1 269 ? 7.794 -0.050 1.188 1.00 94.81 269 LEU A N 1
ATOM 2045 C CA . LEU A 1 269 ? 6.352 -0.250 0.993 1.00 94.81 269 LEU A CA 1
ATOM 2046 C C . LEU A 1 269 ? 6.000 -0.156 -0.495 1.00 94.81 269 LEU A C 1
ATOM 2048 O O . LEU A 1 269 ? 5.265 -0.991 -1.015 1.00 94.81 269 LEU A O 1
ATOM 2052 N N . GLY A 1 270 ? 6.577 0.821 -1.195 1.00 94.50 270 GLY A N 1
ATOM 2053 C CA . GLY A 1 270 ? 6.450 0.970 -2.636 1.00 94.50 270 GLY A CA 1
ATOM 2054 C C . GLY A 1 270 ? 6.934 -0.264 -3.391 1.00 94.50 270 GLY A C 1
ATOM 2055 O O . GLY A 1 270 ? 6.260 -0.704 -4.316 1.00 94.50 270 GLY A O 1
ATOM 2056 N N . ALA A 1 271 ? 8.028 -0.898 -2.964 1.00 95.06 271 ALA A N 1
ATOM 2057 C CA . ALA A 1 271 ? 8.483 -2.147 -3.569 1.00 95.06 271 ALA A CA 1
ATOM 2058 C C . ALA A 1 271 ? 7.491 -3.304 -3.382 1.00 95.06 271 ALA A C 1
ATOM 2060 O O . ALA A 1 271 ? 7.232 -4.042 -4.334 1.00 95.06 271 ALA A O 1
ATOM 2061 N N . ILE A 1 272 ? 6.881 -3.430 -2.199 1.00 97.25 272 ILE A N 1
ATOM 2062 C CA . ILE A 1 272 ? 5.811 -4.409 -1.953 1.00 97.25 272 ILE A CA 1
ATOM 2063 C C . ILE A 1 272 ? 4.608 -4.131 -2.858 1.00 97.25 272 ILE A C 1
ATOM 2065 O O . ILE A 1 272 ? 4.118 -5.037 -3.534 1.00 97.25 272 ILE A O 1
ATOM 2069 N N . VAL A 1 273 ? 4.165 -2.874 -2.922 1.00 97.31 273 VAL A N 1
ATOM 2070 C CA . VAL A 1 273 ? 3.064 -2.450 -3.795 1.00 97.31 273 VAL A CA 1
ATOM 2071 C C . VAL A 1 273 ? 3.399 -2.786 -5.247 1.00 97.31 273 VAL A C 1
ATOM 2073 O O . VAL A 1 273 ? 2.661 -3.520 -5.896 1.00 97.31 273 VAL A O 1
ATOM 2076 N N . ALA A 1 274 ? 4.549 -2.349 -5.750 1.00 96.94 274 ALA A N 1
ATOM 2077 C CA . ALA A 1 274 ? 5.016 -2.628 -7.101 1.00 96.94 274 ALA A CA 1
ATOM 2078 C C . ALA A 1 274 ? 5.022 -4.128 -7.422 1.00 96.94 274 ALA A C 1
ATOM 2080 O O . ALA A 1 274 ? 4.519 -4.536 -8.474 1.00 96.94 274 ALA A O 1
ATOM 2081 N N . ARG A 1 275 ? 5.521 -4.958 -6.497 1.00 97.50 275 ARG A N 1
ATOM 2082 C CA . ARG A 1 275 ? 5.466 -6.419 -6.606 1.00 97.50 275 ARG A CA 1
ATOM 2083 C C . ARG A 1 275 ? 4.035 -6.908 -6.731 1.00 97.50 275 ARG A C 1
ATOM 2085 O O . ARG A 1 275 ? 3.746 -7.704 -7.620 1.00 97.50 275 ARG A O 1
ATOM 2092 N N . ASN A 1 276 ? 3.120 -6.421 -5.902 1.00 98.12 276 ASN A N 1
ATOM 2093 C CA . ASN A 1 276 ? 1.704 -6.782 -5.963 1.00 98.12 276 ASN A CA 1
ATOM 2094 C C . ASN A 1 276 ? 1.038 -6.339 -7.271 1.00 98.12 276 ASN A C 1
ATOM 2096 O O . ASN A 1 276 ? 0.178 -7.057 -7.767 1.00 98.12 276 ASN A O 1
ATOM 2100 N N . TYR A 1 277 ? 1.515 -5.274 -7.913 1.00 97.56 277 TYR A N 1
ATOM 2101 C CA . TYR A 1 277 ? 1.118 -4.870 -9.269 1.00 97.56 277 TYR A CA 1
ATOM 2102 C C . TYR A 1 277 ? 1.790 -5.678 -10.402 1.00 97.56 277 TYR A C 1
ATOM 2104 O O . TYR A 1 277 ? 1.428 -5.525 -11.568 1.00 97.56 277 TYR A O 1
ATOM 2112 N N . GLY A 1 278 ? 2.735 -6.571 -10.086 1.00 96.56 278 GLY A N 1
ATOM 2113 C CA . GLY A 1 278 ? 3.415 -7.441 -11.056 1.00 96.56 278 GLY A CA 1
ATOM 2114 C C . GLY A 1 278 ? 4.804 -6.968 -11.480 1.00 96.56 278 GLY A C 1
ATOM 2115 O O . GLY A 1 278 ? 5.378 -7.537 -12.408 1.00 96.56 278 GLY A O 1
ATOM 2116 N N . CYS A 1 279 ? 5.362 -5.955 -10.817 1.00 97.44 279 CYS A N 1
ATOM 2117 C CA . CYS A 1 279 ? 6.671 -5.407 -11.153 1.00 97.44 279 CYS A CA 1
ATOM 2118 C C . CYS A 1 279 ? 7.799 -6.255 -10.570 1.00 97.44 279 CYS A C 1
ATOM 2120 O O . CYS A 1 279 ? 7.792 -6.603 -9.393 1.00 97.44 279 CYS A O 1
ATOM 2122 N N . THR A 1 280 ? 8.795 -6.541 -11.401 1.00 96.50 280 THR A N 1
ATOM 2123 C CA . THR A 1 280 ? 9.998 -7.301 -11.018 1.00 96.50 280 THR A CA 1
ATOM 2124 C C . THR A 1 280 ? 11.125 -6.419 -10.488 1.00 96.50 280 THR A C 1
ATOM 2126 O O . THR A 1 280 ? 11.937 -6.891 -9.700 1.00 96.50 280 THR A O 1
ATOM 2129 N N . HIS A 1 281 ? 11.176 -5.165 -10.945 1.00 96.12 281 HIS A N 1
ATOM 2130 C CA . HIS A 1 281 ? 12.228 -4.209 -10.622 1.00 96.12 281 HIS A CA 1
ATOM 2131 C C . HIS A 1 281 ? 11.601 -2.876 -10.207 1.00 96.12 281 HIS A C 1
ATOM 2133 O O . HIS A 1 281 ? 10.593 -2.463 -10.795 1.00 96.12 281 HIS A O 1
ATOM 2139 N N . VAL A 1 282 ? 12.200 -2.185 -9.242 1.00 94.38 282 VAL A N 1
ATOM 2140 C CA . VAL A 1 282 ? 11.723 -0.882 -8.755 1.00 94.38 282 VAL A CA 1
ATOM 2141 C C . VAL A 1 282 ? 12.849 0.134 -8.821 1.00 94.38 282 VAL A C 1
ATOM 2143 O O . VAL A 1 282 ? 13.897 -0.026 -8.207 1.00 94.38 282 VAL A O 1
ATOM 2146 N N . ILE A 1 283 ? 12.610 1.235 -9.529 1.00 91.81 283 ILE A N 1
ATOM 2147 C CA . ILE A 1 283 ? 13.517 2.378 -9.491 1.00 91.81 283 ILE A CA 1
ATOM 2148 C C . ILE A 1 283 ? 13.318 3.095 -8.157 1.00 91.81 283 ILE A C 1
ATOM 2150 O O . ILE A 1 283 ? 12.265 3.686 -7.912 1.00 91.81 283 ILE A O 1
ATOM 2154 N N . MET A 1 284 ? 14.344 3.057 -7.308 1.00 85.50 284 MET A N 1
ATOM 2155 C CA . MET A 1 284 ? 14.371 3.784 -6.043 1.00 85.50 284 MET A CA 1
ATOM 2156 C C . MET A 1 284 ? 15.256 5.025 -6.141 1.00 85.50 284 MET A C 1
ATOM 2158 O O . MET A 1 284 ? 16.427 4.952 -6.510 1.00 85.50 284 MET A O 1
ATOM 2162 N N . GLY A 1 285 ? 14.693 6.161 -5.738 1.00 77.19 285 GLY A N 1
ATOM 2163 C CA . GLY A 1 285 ? 15.399 7.430 -5.603 1.00 77.19 285 GLY A CA 1
ATOM 2164 C C . GLY A 1 285 ? 15.420 8.303 -6.851 1.00 77.19 285 GLY A C 1
ATOM 2165 O O . GLY A 1 285 ? 14.629 8.139 -7.781 1.00 77.19 285 GLY A O 1
ATOM 2166 N N . GLY A 1 286 ? 16.290 9.314 -6.832 1.00 71.25 286 GLY A N 1
ATOM 2167 C CA . GLY A 1 286 ? 16.319 10.356 -7.867 1.00 71.25 286 GLY A CA 1
ATOM 2168 C C . GLY A 1 286 ? 15.178 11.375 -7.753 1.00 71.25 286 GLY A C 1
ATOM 2169 O O . GLY A 1 286 ? 14.979 12.199 -8.655 1.00 71.25 286 GLY A O 1
ATOM 2170 N N . GLU A 1 287 ? 14.453 11.327 -6.639 1.00 71.12 287 GLU A N 1
ATOM 2171 C CA . GLU A 1 287 ? 13.435 12.285 -6.242 1.00 71.12 287 GLU A CA 1
ATOM 2172 C C . GLU A 1 287 ? 14.078 13.532 -5.621 1.00 71.12 287 GLU A C 1
ATOM 2174 O O . GLU A 1 287 ? 15.080 13.450 -4.911 1.00 71.12 287 GLU A O 1
ATOM 2179 N N . HIS A 1 288 ? 13.523 14.713 -5.901 1.00 69.00 288 HIS A N 1
ATOM 2180 C CA . HIS A 1 288 ? 13.915 15.923 -5.189 1.00 69.00 288 HIS A CA 1
ATOM 2181 C C . HIS A 1 288 ? 13.426 15.867 -3.736 1.00 69.00 288 HIS A C 1
ATOM 2183 O O . HIS A 1 288 ? 12.245 15.622 -3.490 1.00 69.00 288 HIS A O 1
ATOM 2189 N N . GLN A 1 289 ? 14.326 16.123 -2.786 1.00 65.62 289 GLN A N 1
ATOM 2190 C CA . GLN A 1 289 ? 13.990 16.302 -1.376 1.00 65.62 289 GLN A CA 1
ATOM 2191 C C . GLN A 1 289 ? 13.837 17.796 -1.074 1.00 65.62 289 GLN A C 1
ATOM 2193 O O . GLN A 1 289 ? 14.674 18.596 -1.489 1.00 65.62 289 GLN A O 1
ATOM 2198 N N . ALA A 1 290 ? 12.799 18.169 -0.320 1.00 57.31 290 ALA A N 1
ATOM 2199 C CA . ALA A 1 290 ? 12.482 19.567 -0.004 1.00 57.31 290 ALA A CA 1
ATOM 2200 C C . ALA A 1 290 ? 13.618 20.316 0.722 1.00 57.31 290 ALA A C 1
ATOM 2202 O O . ALA A 1 290 ? 13.724 21.532 0.602 1.00 57.31 290 ALA A O 1
ATOM 2203 N N . ALA A 1 291 ? 14.491 19.595 1.434 1.00 60.12 291 ALA A N 1
ATOM 2204 C CA . ALA A 1 291 ? 15.664 20.161 2.097 1.00 60.12 291 ALA A CA 1
ATOM 2205 C C . ALA A 1 291 ? 16.803 20.545 1.126 1.00 60.12 291 ALA A C 1
ATOM 2207 O O . ALA A 1 291 ? 17.780 21.142 1.555 1.00 60.12 291 ALA A O 1
ATOM 2208 N N . GLY A 1 292 ? 16.720 20.202 -0.169 1.00 54.66 292 GLY A N 1
ATOM 2209 C CA . GLY A 1 292 ? 17.682 20.602 -1.208 1.00 54.66 292 GLY A CA 1
ATOM 2210 C C . GLY A 1 292 ? 19.068 19.941 -1.138 1.00 54.66 292 GLY A C 1
ATOM 2211 O O . GLY A 1 292 ? 19.797 19.937 -2.128 1.00 54.66 292 GLY A O 1
ATOM 2212 N N . GLU A 1 293 ? 19.425 19.329 -0.012 1.00 53.81 293 GLU A N 1
ATOM 2213 C CA . GLU A 1 293 ? 20.750 18.768 0.259 1.00 53.81 293 GLU A CA 1
ATOM 2214 C C . GLU A 1 293 ? 20.861 17.283 -0.106 1.00 53.81 293 GLU A C 1
ATOM 2216 O O . GLU A 1 293 ? 21.309 16.469 0.697 1.00 53.81 293 GLU A O 1
ATOM 2221 N N . CYS A 1 294 ? 20.462 16.873 -1.309 1.00 57.53 294 CYS A N 1
ATOM 2222 C CA . CYS A 1 294 ? 20.722 15.496 -1.726 1.00 57.53 294 CYS A CA 1
ATOM 2223 C C . CYS A 1 294 ? 20.953 15.368 -3.228 1.00 57.53 294 CYS A C 1
ATOM 2225 O O . CYS A 1 294 ? 20.141 15.810 -4.047 1.00 57.53 294 CYS A O 1
ATOM 2227 N N . ARG A 1 295 ? 22.079 14.751 -3.604 1.00 57.25 295 ARG A N 1
ATOM 2228 C CA . ARG A 1 295 ? 22.327 14.381 -4.995 1.00 57.25 295 ARG A CA 1
ATOM 2229 C C . ARG A 1 295 ? 21.319 13.300 -5.385 1.00 57.25 295 ARG A C 1
ATOM 2231 O O . ARG A 1 295 ? 21.069 12.366 -4.633 1.00 57.25 295 ARG A O 1
ATOM 2238 N N . ARG A 1 296 ? 20.748 13.400 -6.587 1.00 61.34 296 ARG A N 1
ATOM 2239 C CA . ARG A 1 296 ? 19.802 12.397 -7.109 1.00 61.34 296 ARG A CA 1
ATOM 2240 C C . ARG A 1 296 ? 20.423 10.996 -7.065 1.00 61.34 296 ARG A C 1
ATOM 2242 O O . ARG A 1 296 ? 21.493 10.803 -7.640 1.00 61.34 296 ARG A O 1
ATOM 2249 N N . GLY A 1 297 ? 19.744 10.050 -6.414 1.00 59.59 297 GLY A N 1
ATOM 2250 C CA . GLY A 1 297 ? 20.214 8.677 -6.209 1.00 59.59 297 GLY A CA 1
ATOM 2251 C C . GLY A 1 297 ? 20.965 8.477 -4.889 1.00 59.59 297 GLY A C 1
ATOM 2252 O O . GLY A 1 297 ? 20.965 7.369 -4.361 1.00 59.59 297 GLY A O 1
ATOM 2253 N N . GLU A 1 298 ? 21.530 9.541 -4.303 1.00 61.84 298 GLU A N 1
ATOM 2254 C CA . GLU A 1 298 ? 22.105 9.492 -2.952 1.00 61.84 298 GLU A CA 1
ATOM 2255 C C . GLU A 1 298 ? 21.030 9.598 -1.861 1.00 61.84 298 GLU A C 1
ATOM 2257 O O . GLU A 1 298 ? 21.308 9.346 -0.697 1.00 61.84 298 GLU A O 1
ATOM 2262 N N . ASP A 1 299 ? 19.785 9.914 -2.225 1.00 61.84 299 ASP A N 1
ATOM 2263 C CA . ASP A 1 299 ? 18.623 9.987 -1.329 1.00 61.84 299 ASP A CA 1
ATOM 2264 C C . ASP A 1 299 ? 18.186 8.613 -0.821 1.00 61.84 299 ASP A C 1
ATOM 2266 O O . ASP A 1 299 ? 17.457 8.489 0.158 1.00 61.84 299 ASP A O 1
ATOM 2270 N N . VAL A 1 300 ? 18.599 7.562 -1.523 1.00 61.56 300 VAL A N 1
ATOM 2271 C CA . VAL A 1 300 ? 18.495 6.203 -1.020 1.00 61.56 300 VAL A CA 1
ATOM 2272 C C . VAL A 1 300 ? 19.645 5.976 -0.046 1.00 61.56 300 VAL A C 1
ATOM 2274 O O . VAL A 1 300 ? 19.340 5.665 1.093 1.00 61.56 300 VAL A O 1
ATOM 2277 N N . THR A 1 301 ? 20.899 6.267 -0.449 1.00 58.25 301 THR A N 1
ATOM 2278 C CA . THR A 1 301 ? 22.160 5.981 0.278 1.00 58.25 301 THR A CA 1
ATOM 2279 C C . THR A 1 301 ? 22.438 6.814 1.539 1.00 58.25 301 THR A C 1
ATOM 2281 O O . THR A 1 301 ? 23.121 6.330 2.437 1.00 58.25 301 THR A O 1
ATOM 2284 N N . ARG A 1 302 ? 21.927 8.047 1.638 1.00 55.88 302 ARG A N 1
ATOM 2285 C CA . ARG A 1 302 ? 22.139 8.951 2.787 1.00 55.88 302 ARG A CA 1
ATOM 2286 C C . ARG A 1 302 ? 21.235 8.653 3.977 1.00 55.88 302 ARG A C 1
ATOM 2288 O O . ARG A 1 302 ? 21.658 8.879 5.102 1.00 55.88 302 ARG A O 1
ATOM 2295 N N . ASP A 1 303 ? 20.038 8.123 3.737 1.00 53.69 303 ASP A N 1
ATOM 2296 C CA . ASP A 1 303 ? 19.093 7.739 4.794 1.00 53.69 303 ASP A CA 1
ATOM 2297 C C . ASP A 1 303 ? 19.381 6.326 5.360 1.00 53.69 303 ASP A C 1
ATOM 2299 O O . ASP A 1 303 ? 18.585 5.790 6.133 1.00 53.69 303 ASP A O 1
ATOM 2303 N N . HIS A 1 304 ? 20.519 5.707 4.997 1.00 58.53 304 HIS A N 1
ATOM 2304 C CA . HIS A 1 304 ? 20.982 4.434 5.564 1.00 58.53 304 HIS A CA 1
ATOM 2305 C C . HIS A 1 304 ? 21.671 4.636 6.913 1.00 58.53 304 HIS A C 1
ATOM 2307 O O . HIS A 1 304 ? 22.894 4.524 7.026 1.00 58.53 304 HIS A O 1
ATOM 2313 N N . ASP A 1 305 ? 20.881 4.777 7.968 1.00 53.88 305 ASP A N 1
ATOM 2314 C CA . ASP A 1 305 ? 21.340 4.416 9.309 1.00 53.88 305 ASP A CA 1
ATOM 2315 C C . ASP A 1 305 ? 21.454 2.870 9.401 1.00 53.88 305 ASP A C 1
ATOM 2317 O O . ASP A 1 305 ? 20.674 2.195 10.061 1.00 53.88 305 ASP A O 1
ATOM 2321 N N . GLY A 1 306 ? 22.398 2.266 8.664 1.00 60.19 306 GLY A N 1
ATOM 2322 C CA . GLY A 1 306 ? 22.826 0.868 8.837 1.00 60.19 306 GLY A CA 1
ATOM 2323 C C . GLY A 1 306 ? 22.034 -0.248 8.127 1.00 60.19 306 GLY A C 1
ATOM 2324 O O . GLY A 1 306 ? 22.449 -1.405 8.213 1.00 60.19 306 GLY A O 1
ATOM 2325 N N . LEU A 1 307 ? 20.944 0.036 7.400 1.00 74.19 307 LEU A N 1
ATOM 2326 C CA . LEU A 1 307 ? 20.164 -0.999 6.692 1.00 74.19 307 LEU A CA 1
ATOM 2327 C C . LEU A 1 307 ? 20.769 -1.366 5.321 1.00 74.19 307 LEU A C 1
ATOM 2329 O O . LEU A 1 307 ? 21.051 -0.500 4.491 1.00 74.19 307 LEU A O 1
ATOM 2333 N N . ASN A 1 308 ? 20.917 -2.662 5.034 1.00 79.62 308 ASN A N 1
ATOM 2334 C CA . ASN A 1 308 ? 21.366 -3.152 3.729 1.00 79.62 308 ASN A CA 1
ATOM 2335 C C . ASN A 1 308 ? 20.173 -3.310 2.768 1.00 79.62 308 ASN A C 1
ATOM 2337 O O . ASN A 1 308 ? 19.447 -4.300 2.833 1.00 79.62 308 ASN A O 1
ATOM 2341 N N . ILE A 1 309 ? 19.998 -2.361 1.845 1.00 78.94 309 ILE A N 1
ATOM 2342 C CA . ILE A 1 309 ? 18.889 -2.380 0.874 1.00 78.94 309 ILE A CA 1
ATOM 2343 C C . ILE A 1 309 ? 18.919 -3.604 -0.036 1.00 78.94 309 ILE A C 1
ATOM 2345 O O . ILE A 1 309 ? 17.858 -4.104 -0.382 1.00 78.94 309 ILE A O 1
ATOM 2349 N N . VAL A 1 310 ? 20.096 -4.125 -0.384 1.00 79.81 310 VAL A N 1
ATOM 2350 C CA . VAL A 1 310 ? 20.192 -5.352 -1.188 1.00 79.81 310 VAL A CA 1
ATOM 2351 C C . VAL A 1 310 ? 19.641 -6.542 -0.399 1.00 79.81 310 VAL A C 1
ATOM 2353 O O . VAL A 1 310 ? 18.925 -7.379 -0.938 1.00 79.81 310 VAL A O 1
ATOM 2356 N N . ALA A 1 311 ? 19.911 -6.611 0.907 1.00 83.88 311 ALA A N 1
ATOM 2357 C CA . ALA A 1 311 ? 19.329 -7.652 1.752 1.00 83.88 311 ALA A CA 1
ATOM 2358 C C . ALA A 1 311 ? 17.798 -7.517 1.854 1.00 83.88 311 ALA A C 1
ATOM 2360 O O . ALA A 1 311 ? 17.087 -8.520 1.793 1.00 83.88 311 ALA A O 1
ATOM 2361 N N . GLU A 1 312 ? 17.281 -6.291 1.960 1.00 85.88 312 GLU A N 1
ATOM 2362 C CA . GLU A 1 312 ? 15.836 -6.042 1.973 1.00 85.88 312 GLU A CA 1
ATOM 2363 C C . GLU A 1 312 ? 15.175 -6.324 0.621 1.00 85.88 312 GLU A C 1
ATOM 2365 O O . GLU A 1 312 ? 14.095 -6.906 0.581 1.00 85.88 312 GLU A O 1
ATOM 2370 N N . SER A 1 313 ? 15.828 -6.002 -0.496 1.00 83.31 313 SER A N 1
ATOM 2371 C CA . SER A 1 313 ? 15.318 -6.307 -1.835 1.00 83.31 313 SER A CA 1
ATOM 2372 C C . SER A 1 313 ? 15.178 -7.823 -2.030 1.00 83.31 313 SER A C 1
ATOM 2374 O O . SER A 1 313 ? 14.127 -8.302 -2.460 1.00 83.31 313 SER A O 1
ATOM 2376 N N . HIS A 1 314 ? 16.158 -8.606 -1.558 1.00 85.38 314 HIS A N 1
ATOM 2377 C CA . HIS A 1 314 ? 16.064 -10.066 -1.505 1.00 85.38 314 HIS A CA 1
ATOM 2378 C C . HIS A 1 314 ? 14.916 -10.565 -0.618 1.00 85.38 314 HIS A C 1
ATOM 2380 O O . HIS A 1 314 ? 14.196 -11.477 -1.025 1.00 85.38 314 HIS A O 1
ATOM 2386 N N . ARG A 1 315 ? 14.704 -9.965 0.563 1.00 87.31 315 ARG A N 1
ATOM 2387 C CA . ARG A 1 315 ? 13.572 -10.303 1.450 1.00 87.31 315 ARG A CA 1
ATOM 2388 C C . ARG A 1 315 ? 12.222 -10.021 0.795 1.00 87.31 315 ARG A C 1
ATOM 2390 O O . ARG A 1 315 ? 11.304 -10.830 0.902 1.00 87.31 315 ARG A O 1
ATOM 2397 N N . LEU A 1 316 ? 12.111 -8.894 0.097 1.00 90.00 316 LEU A N 1
ATOM 2398 C CA . LEU A 1 316 ? 10.906 -8.489 -0.621 1.00 90.00 316 LEU A CA 1
ATOM 2399 C C . LEU A 1 316 ? 10.759 -9.176 -1.979 1.00 90.00 316 LEU A C 1
ATOM 2401 O O . LEU A 1 316 ? 9.702 -9.055 -2.593 1.00 90.00 316 LEU A O 1
ATOM 2405 N N . GLY A 1 317 ? 11.772 -9.904 -2.452 1.00 87.38 317 GLY A N 1
ATOM 2406 C CA . GLY A 1 317 ? 11.776 -10.596 -3.740 1.00 87.38 317 GLY A CA 1
ATOM 2407 C C . GLY A 1 317 ? 11.716 -9.668 -4.956 1.00 87.38 317 GLY A C 1
ATOM 2408 O O . GLY A 1 317 ? 11.334 -10.125 -6.027 1.00 87.38 317 GLY A O 1
ATOM 2409 N N . VAL A 1 318 ? 12.056 -8.387 -4.806 1.00 88.31 318 VAL A N 1
ATOM 2410 C CA . VAL A 1 318 ? 12.054 -7.380 -5.881 1.00 88.31 318 VAL A CA 1
ATOM 2411 C C . VAL A 1 318 ? 13.477 -6.891 -6.086 1.00 88.31 318 VAL A C 1
ATOM 2413 O O . VAL A 1 318 ? 14.217 -6.786 -5.115 1.00 88.31 318 VAL A O 1
ATOM 2416 N N . THR A 1 319 ? 13.864 -6.617 -7.334 1.00 88.38 319 THR A N 1
ATOM 2417 C CA . THR A 1 319 ? 15.183 -6.044 -7.654 1.00 88.38 319 THR A CA 1
ATOM 2418 C C . THR A 1 319 ? 15.167 -4.522 -7.618 1.00 88.38 319 THR A C 1
ATOM 2420 O O . THR A 1 319 ? 14.226 -3.920 -8.186 1.00 88.38 319 THR A O 1
#

Nearest PDB structures (foldseek):
  3cr8-assembly1_C-2  TM=9.437E-01  e=6.238E-35  Thiobacillus denitrificans
  3cr8-assembly1_A-2  TM=9.405E-01  e=5.029E-34  Thiobacillus denitrificans
  3cr8-assembly1_B-2  TM=9.236E-01  e=1.117E-33  Thiobacillus denitrificans
  1j70-assembly1_A  TM=8.509E-01  e=2.262E-32  Saccharomyces cerevisiae
  1m8p-assembly1_A  TM=8.583E-01  e=5.172E-27  Penicillium chrysogenum

Sequence (319 aa):
MDHLIAPHGGKLVDLIVPADRAEALKKEAFDLPSISLDWQQAGELEMLMGGAYSPLTGYLGKADFESVLKSMTLSDGTAWPIPISLSVNEKQAAQIKPGDRVALRDGEGFMLAMLDVSDVWQLDVAQSVSLLEKSPAPKGVELVSGAWLVGGKIEGVSMPQHHDFTSLRLGPAELRSQLARRGWRRIVTYMARQPMHQAQFAFCLRSAIEHEANLLLLPCGGGDLTGNAGYITLIRSFQAMMSRFPVATTQLAMLPVAARTSSLREKLLGAIVARNYGCTHVIMGGEHQAAGECRRGEDVTRDHDGLNIVAESHRLGVT

Secondary structure (DSSP, 8-state):
---SPPPTTSS----BPPHHHHHHHHHHTTSS-EEEPPHHHHHHHHHHHTTTTTT--EE--HHHHHHHHHHSB-TTS-B--S---EEE-HHHHTT--TT-EEEEE-TT--EEEEEEEEEEEE--HHHHHHHHHTSS---S----TT-EEEEEEEEE--PPP--SSTTT---HHHHHHHHHHTT---EEEE--SS---HHHHHHHHHHHHHTT-EEEE--B----TTT-THHHHHHHHHHHHGGGS-TTTEEE--BSS----S-HHHHHHHHHHHHHTT-SEE----PPPTT----TTHHHHTT-SS--HHHHHHHHT--

Solvent-accessible surface area (backbone atoms only — not comparable to full-atom values): 17143 Å² total; per-residue (Å²): 143,78,71,46,52,67,22,36,86,68,45,73,31,65,28,62,49,57,71,72,57,27,55,50,49,59,61,57,45,74,84,38,59,69,47,72,34,54,70,67,55,46,20,51,48,42,36,38,29,43,10,32,46,26,63,43,61,43,33,40,33,67,65,33,34,54,31,12,40,31,66,32,14,38,76,89,63,50,83,38,46,63,70,55,59,44,76,42,54,63,76,58,50,76,76,52,52,59,76,40,60,34,31,33,19,40,85,87,65,53,67,3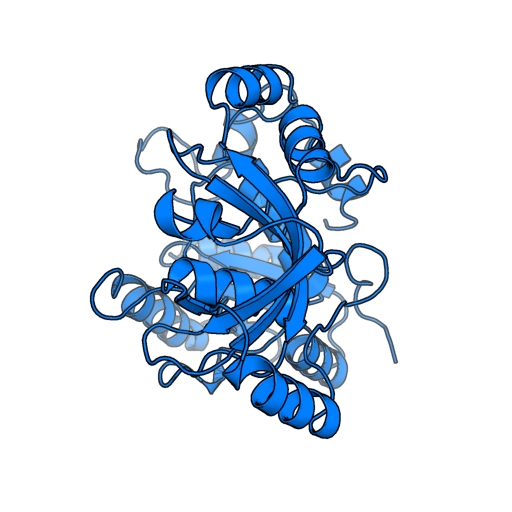0,29,38,33,45,27,64,30,66,46,72,52,56,54,70,60,49,50,59,29,13,72,67,16,67,62,58,59,61,74,89,79,61,80,77,35,23,38,39,8,22,42,46,46,22,51,41,77,82,90,69,90,66,65,58,93,28,62,56,46,23,66,57,41,35,52,54,40,53,74,71,66,52,50,44,24,33,29,40,72,32,79,63,74,81,49,72,67,56,51,53,47,54,54,47,52,15,58,78,65,72,25,31,36,37,40,34,38,38,48,22,61,41,80,87,85,36,50,64,32,59,58,40,55,50,52,52,61,67,48,50,83,78,48,60,74,93,50,43,48,74,38,39,38,58,34,56,66,82,63,102,29,70,30,45,56,53,42,46,47,44,29,39,22,28,42,32,28,40,28,55,63,77,59,58,64,89,58,95,84,68,84,62,60,70,48,42,62,54,66,71,72,48,70,80,55,59,63,69,61,50,28,61,75,67,71,35,82

Radius of gyration: 19.41 Å; Cα contacts (8 Å, |Δi|>4): 623; chains: 1; bounding box: 51×39×51 Å